Protein AF-A0A1L7TVL2-F1 (afdb_monomer_lite)

Structure (mmCIF, N/CA/C/O backbone):
data_AF-A0A1L7TVL2-F1
#
_entry.id   AF-A0A1L7TVL2-F1
#
loop_
_atom_site.group_PDB
_atom_site.id
_atom_site.type_symbol
_atom_site.label_atom_id
_atom_site.label_alt_id
_atom_site.label_comp_id
_atom_site.label_asym_id
_atom_site.label_entity_id
_atom_site.label_seq_id
_atom_site.pdbx_PDB_ins_code
_atom_site.Cartn_x
_atom_site.Cartn_y
_atom_site.Cartn_z
_atom_site.occupancy
_atom_site.B_iso_or_equiv
_atom_site.auth_seq_id
_atom_site.auth_comp_id
_atom_site.auth_asym_id
_atom_site.auth_atom_id
_atom_site.pdbx_PDB_model_num
ATOM 1 N N . MET A 1 1 ? 19.187 1.626 10.762 1.00 36.19 1 MET A N 1
ATOM 2 C CA . MET A 1 1 ? 18.208 0.630 10.283 1.00 36.19 1 MET A CA 1
ATOM 3 C C . MET A 1 1 ? 16.844 1.177 10.647 1.00 36.19 1 MET A C 1
ATOM 5 O O . MET A 1 1 ? 16.708 1.650 11.770 1.00 36.19 1 MET A O 1
ATOM 9 N N . GLY A 1 2 ? 15.979 1.329 9.642 1.00 51.16 2 GLY A N 1
ATOM 10 C CA . GLY A 1 2 ? 14.792 2.186 9.678 1.00 51.16 2 GLY A CA 1
ATOM 11 C C . GLY A 1 2 ? 13.660 1.627 10.532 1.00 51.16 2 GLY A C 1
ATOM 12 O O . GLY A 1 2 ? 13.686 0.474 10.935 1.00 51.16 2 GLY A O 1
ATOM 13 N N . PHE A 1 3 ? 12.683 2.485 10.807 1.00 69.06 3 PHE A N 1
ATOM 14 C CA . PHE A 1 3 ? 11.445 2.166 11.522 1.00 69.06 3 PHE A CA 1
ATOM 15 C C . PHE A 1 3 ? 10.551 1.156 10.765 1.00 69.06 3 PHE A C 1
ATOM 17 O O . PHE A 1 3 ? 9.694 0.527 11.373 1.00 69.06 3 PHE A O 1
ATOM 24 N N . PHE A 1 4 ? 10.794 0.976 9.463 1.00 75.25 4 PHE A N 1
ATOM 25 C CA . PHE A 1 4 ? 10.097 0.056 8.567 1.00 75.25 4 PHE A CA 1
ATOM 26 C C . PHE A 1 4 ? 11.037 -1.064 8.085 1.00 75.25 4 PHE A C 1
ATOM 28 O O . PHE A 1 4 ? 12.223 -0.815 7.842 1.00 75.25 4 PHE A O 1
ATOM 35 N N . ASP A 1 5 ? 10.498 -2.276 7.938 1.00 70.25 5 ASP A N 1
ATOM 36 C CA . ASP A 1 5 ? 11.210 -3.498 7.545 1.00 70.25 5 ASP A CA 1
ATOM 37 C C . ASP A 1 5 ? 11.454 -3.543 6.038 1.00 70.25 5 ASP A C 1
ATOM 39 O O . ASP A 1 5 ? 12.585 -3.744 5.595 1.00 70.25 5 ASP A O 1
ATOM 43 N N . ASN A 1 6 ? 10.389 -3.356 5.250 1.00 75.50 6 ASN A N 1
ATOM 44 C CA . ASN A 1 6 ? 10.439 -3.489 3.791 1.00 75.50 6 ASN A CA 1
ATOM 45 C C . ASN A 1 6 ? 9.873 -2.280 3.045 1.00 75.50 6 ASN A C 1
ATOM 47 O O . ASN A 1 6 ? 9.957 -2.244 1.814 1.00 75.50 6 ASN A O 1
ATOM 51 N N . LEU A 1 7 ? 9.332 -1.293 3.760 1.00 75.81 7 LEU A N 1
ATOM 52 C CA . LEU A 1 7 ? 8.869 -0.046 3.177 1.00 75.81 7 LEU A CA 1
ATOM 53 C C . LEU A 1 7 ? 9.981 1.006 3.165 1.00 75.81 7 LEU A C 1
ATOM 55 O O . LEU A 1 7 ? 10.451 1.475 4.203 1.00 75.81 7 LEU A O 1
ATOM 59 N N . TRP A 1 8 ? 10.365 1.424 1.965 1.00 79.00 8 TRP A N 1
ATOM 60 C CA . TRP A 1 8 ? 11.211 2.593 1.781 1.00 79.00 8 TRP A CA 1
ATOM 61 C C . TRP A 1 8 ? 10.334 3.835 1.768 1.00 79.00 8 TRP A C 1
ATOM 63 O O . TRP A 1 8 ? 9.677 4.137 0.769 1.00 79.00 8 TRP A O 1
ATOM 73 N N . ASP A 1 9 ? 10.335 4.528 2.901 1.00 68.31 9 ASP A N 1
ATOM 74 C CA . ASP A 1 9 ? 9.685 5.820 3.062 1.00 68.31 9 ASP A CA 1
ATOM 75 C C . ASP A 1 9 ? 10.569 6.928 2.456 1.00 68.31 9 ASP A C 1
ATOM 77 O O . ASP A 1 9 ? 11.791 6.976 2.652 1.00 68.31 9 ASP A O 1
ATOM 81 N N . GLY A 1 10 ? 9.954 7.797 1.656 1.00 67.06 10 GLY A N 1
ATOM 82 C CA . GLY A 1 10 ? 10.619 8.892 0.956 1.00 67.06 10 GLY A CA 1
ATOM 83 C C . GLY A 1 10 ? 10.991 8.607 -0.505 1.00 67.06 10 GLY A C 1
ATOM 84 O O . GLY A 1 10 ? 11.826 7.763 -0.837 1.00 67.06 10 GLY A O 1
ATOM 85 N N . VAL A 1 11 ? 10.455 9.453 -1.386 1.00 76.12 11 VAL A N 1
ATOM 86 C CA . VAL A 1 11 ? 10.576 9.426 -2.856 1.00 76.12 11 VAL A CA 1
ATOM 87 C C . VAL A 1 11 ? 11.995 9.192 -3.378 1.00 76.12 11 VAL A C 1
ATOM 89 O O . VAL A 1 11 ? 12.201 8.381 -4.277 1.00 76.12 11 VAL A O 1
ATOM 92 N N . LYS A 1 12 ? 12.992 9.926 -2.864 1.00 77.88 12 LYS A N 1
ATOM 93 C CA . LYS A 1 12 ? 14.372 9.822 -3.372 1.00 77.88 12 LYS A CA 1
ATOM 94 C C . LYS A 1 12 ? 15.002 8.479 -3.016 1.00 77.88 12 LYS A C 1
ATOM 96 O O . LYS A 1 12 ? 15.671 7.889 -3.856 1.00 77.88 12 LYS A O 1
ATOM 101 N N . SER A 1 13 ? 14.764 8.018 -1.790 1.00 80.75 13 SER A N 1
ATOM 102 C CA . SER A 1 13 ? 15.286 6.756 -1.270 1.00 80.75 13 SER A CA 1
ATOM 103 C C . SER A 1 13 ? 14.628 5.577 -1.990 1.00 80.75 13 SER A C 1
ATOM 105 O O . SER A 1 13 ? 15.314 4.738 -2.567 1.00 80.75 13 SER A O 1
ATOM 107 N N . ALA A 1 14 ? 13.294 5.578 -2.051 1.00 83.94 14 ALA A N 1
ATOM 108 C CA . ALA A 1 14 ? 12.498 4.571 -2.743 1.00 83.94 14 ALA A CA 1
ATOM 109 C C . ALA A 1 14 ? 12.795 4.524 -4.250 1.00 83.94 14 ALA A C 1
ATOM 111 O O . ALA A 1 14 ? 13.047 3.457 -4.806 1.00 83.94 14 ALA A O 1
ATOM 112 N N . GLY A 1 15 ? 12.829 5.685 -4.911 1.00 83.44 15 GLY A N 1
ATOM 113 C CA . GLY A 1 15 ? 13.147 5.777 -6.331 1.00 83.44 15 GLY A CA 1
ATOM 114 C C . GLY A 1 15 ? 14.566 5.293 -6.643 1.00 83.44 15 GLY A C 1
ATOM 115 O O . GLY A 1 15 ? 14.746 4.527 -7.584 1.00 83.44 15 GLY A O 1
ATOM 116 N N . GLY A 1 16 ? 15.558 5.689 -5.837 1.00 85.44 16 GLY A N 1
ATOM 117 C CA . GLY A 1 16 ? 16.938 5.213 -5.982 1.00 85.44 16 GLY A CA 1
ATOM 118 C C . GLY A 1 16 ? 17.039 3.698 -5.828 1.00 85.44 16 GLY A C 1
ATOM 119 O O . GLY A 1 16 ? 17.606 3.036 -6.691 1.00 85.44 16 GLY A O 1
ATOM 120 N N . TRP A 1 17 ? 16.378 3.135 -4.810 1.00 90.00 17 TRP A N 1
ATOM 121 C CA . TRP A 1 17 ? 16.355 1.690 -4.604 1.00 90.00 17 TRP A CA 1
ATOM 122 C C . TRP A 1 17 ? 15.827 0.937 -5.833 1.00 90.00 17 TRP A C 1
ATOM 124 O O . TRP A 1 17 ? 16.453 -0.034 -6.249 1.00 90.00 17 TRP A O 1
ATOM 134 N N . VAL A 1 18 ? 14.734 1.393 -6.464 1.00 88.44 18 VAL A N 1
ATOM 135 C CA . VAL A 1 18 ? 14.212 0.733 -7.679 1.00 88.44 18 VAL A CA 1
ATOM 136 C C . VAL A 1 18 ? 15.245 0.741 -8.802 1.00 88.44 18 VAL A C 1
ATOM 138 O O . VAL A 1 18 ? 15.448 -0.282 -9.454 1.00 88.44 18 VAL A O 1
ATOM 141 N N . LEU A 1 19 ? 15.899 1.878 -9.039 1.00 87.75 19 LEU A N 1
ATOM 142 C CA . LEU A 1 19 ? 16.900 1.989 -10.100 1.00 87.75 19 LEU A CA 1
ATOM 143 C C . LEU A 1 19 ? 18.097 1.073 -9.835 1.00 87.75 19 LEU A C 1
ATOM 145 O O . LEU A 1 19 ? 18.546 0.386 -10.747 1.00 87.75 19 LEU A O 1
ATOM 149 N N . ASP A 1 20 ? 18.547 1.009 -8.584 1.00 87.44 20 ASP A N 1
ATOM 150 C CA . ASP A 1 20 ? 19.711 0.217 -8.185 1.00 87.44 20 ASP A CA 1
ATOM 151 C C . ASP A 1 20 ? 19.436 -1.298 -8.177 1.00 87.44 20 ASP A C 1
ATOM 153 O O . ASP A 1 20 ? 20.366 -2.094 -8.310 1.00 87.44 20 ASP A O 1
ATOM 157 N N . HIS A 1 21 ? 18.172 -1.710 -8.022 1.00 87.62 21 HIS A N 1
ATOM 158 C CA . HIS A 1 21 ? 17.793 -3.120 -7.845 1.00 87.62 21 HIS A CA 1
ATOM 159 C C . HIS A 1 21 ? 16.959 -3.693 -8.997 1.00 87.62 21 HIS A C 1
ATOM 161 O O . HIS A 1 21 ? 16.661 -4.891 -8.998 1.00 87.62 21 HIS A O 1
ATOM 167 N N . SER A 1 22 ? 16.572 -2.881 -9.982 1.00 82.38 22 SER A N 1
ATOM 168 C CA . SER A 1 22 ? 15.859 -3.377 -11.159 1.00 82.38 22 SER A CA 1
ATOM 169 C C . SER A 1 22 ? 16.835 -4.035 -12.134 1.00 82.38 22 SER A C 1
ATOM 171 O O . SER A 1 22 ? 17.768 -3.421 -12.642 1.00 82.38 22 SER A O 1
ATOM 173 N N . GLY A 1 23 ? 16.602 -5.316 -12.426 1.00 82.00 23 GLY A N 1
ATOM 174 C CA . GLY A 1 23 ? 17.291 -6.024 -13.508 1.00 82.00 23 GLY A CA 1
ATOM 175 C C . GLY A 1 23 ? 16.879 -5.517 -14.894 1.00 82.00 23 GLY A C 1
ATOM 176 O O . GLY A 1 23 ? 17.585 -5.753 -15.870 1.00 82.00 23 GLY A O 1
ATOM 177 N N . ASP A 1 24 ? 15.753 -4.802 -14.968 1.00 84.56 24 ASP A N 1
ATOM 178 C CA . ASP A 1 24 ? 15.272 -4.096 -16.151 1.00 84.56 24 ASP A CA 1
ATOM 179 C C . ASP A 1 24 ? 14.792 -2.685 -15.769 1.00 84.56 24 ASP A C 1
ATOM 181 O O . ASP A 1 24 ? 13.613 -2.441 -15.492 1.00 84.56 24 ASP A O 1
ATOM 185 N N . ILE A 1 25 ? 15.743 -1.747 -15.752 1.00 84.25 25 ILE A N 1
ATOM 186 C CA . ILE A 1 25 ? 15.497 -0.331 -15.454 1.00 84.25 25 ILE A CA 1
ATOM 187 C C . ILE A 1 25 ? 14.512 0.280 -16.458 1.00 84.25 25 ILE A C 1
ATOM 189 O O . ILE A 1 25 ? 13.678 1.099 -16.076 1.00 84.25 25 ILE A O 1
ATOM 193 N N . ALA A 1 26 ? 14.563 -0.111 -17.736 1.00 82.38 26 ALA A N 1
ATOM 194 C CA . ALA A 1 26 ? 13.691 0.460 -18.760 1.00 82.38 26 ALA A CA 1
ATOM 195 C C . ALA A 1 26 ? 12.217 0.132 -18.480 1.00 82.38 26 ALA A C 1
ATOM 197 O O . ALA A 1 26 ? 11.363 1.019 -18.569 1.00 82.38 26 ALA A O 1
ATOM 198 N N . SER A 1 27 ? 11.926 -1.104 -18.067 1.00 85.38 27 SER A N 1
ATOM 199 C CA . SER A 1 27 ? 10.579 -1.518 -17.657 1.00 85.38 27 SER A CA 1
ATOM 200 C C . SER A 1 27 ? 10.094 -0.792 -16.398 1.00 85.38 27 SER A C 1
ATOM 202 O O . SER A 1 27 ? 8.943 -0.340 -16.357 1.00 85.38 27 SER A O 1
ATOM 204 N N . ALA A 1 28 ? 10.956 -0.618 -15.391 1.00 87.69 28 ALA A N 1
ATOM 205 C CA . ALA A 1 28 ? 10.615 0.138 -14.185 1.00 87.69 28 ALA A CA 1
ATOM 206 C C . ALA A 1 28 ? 10.316 1.613 -14.511 1.00 87.69 28 ALA A C 1
ATOM 208 O O . ALA A 1 28 ? 9.272 2.144 -14.118 1.00 87.69 28 ALA A O 1
ATOM 209 N N . VAL A 1 29 ? 11.183 2.255 -15.304 1.00 87.19 29 VAL A N 1
ATOM 210 C CA . VAL A 1 29 ? 11.021 3.651 -15.728 1.00 87.19 29 VAL A CA 1
ATOM 211 C C . VAL A 1 29 ? 9.756 3.843 -16.560 1.00 87.19 29 VAL A C 1
ATOM 213 O O . VAL A 1 29 ? 8.976 4.760 -16.289 1.00 87.19 29 VAL A O 1
ATOM 216 N N . GLY A 1 30 ? 9.513 2.957 -17.529 1.00 86.75 30 GLY A N 1
ATOM 217 C CA . GLY A 1 30 ? 8.317 2.992 -18.371 1.00 86.75 30 GLY A CA 1
ATOM 218 C C . GLY A 1 30 ? 7.028 2.820 -17.568 1.00 86.75 30 GLY A C 1
ATOM 219 O O . GLY A 1 30 ? 6.062 3.547 -17.796 1.00 86.75 30 GLY A O 1
ATOM 220 N N . THR A 1 31 ? 7.026 1.922 -16.578 1.00 89.88 31 THR A N 1
ATOM 221 C CA . THR A 1 31 ? 5.864 1.698 -15.704 1.00 89.88 31 THR A CA 1
ATOM 222 C C . THR A 1 31 ? 5.528 2.952 -14.907 1.00 89.88 31 THR A C 1
ATOM 224 O O . THR A 1 31 ? 4.401 3.434 -14.979 1.00 89.88 31 THR A O 1
ATOM 227 N N . VAL A 1 32 ? 6.500 3.538 -14.201 1.00 89.12 32 VAL A N 1
ATOM 228 C CA . VAL A 1 32 ? 6.264 4.756 -13.405 1.00 89.12 32 VAL A CA 1
ATOM 229 C C . VAL A 1 32 ? 5.844 5.932 -14.293 1.00 89.12 32 VAL A C 1
ATOM 231 O O . VAL A 1 32 ? 4.936 6.678 -13.929 1.00 89.12 32 VAL A O 1
ATOM 234 N N . GLY A 1 33 ? 6.426 6.060 -15.491 1.00 85.75 33 GLY A N 1
ATOM 235 C CA . GLY A 1 33 ? 5.992 7.047 -16.484 1.00 85.75 33 GLY A CA 1
ATOM 236 C C . GLY A 1 33 ? 4.538 6.853 -16.936 1.00 85.75 33 GLY A C 1
ATOM 237 O O . GLY A 1 33 ? 3.784 7.825 -16.992 1.00 85.75 33 GLY A O 1
ATOM 238 N N . LYS A 1 34 ? 4.114 5.607 -17.196 1.00 87.31 34 LYS A N 1
ATOM 239 C CA . LYS A 1 34 ? 2.719 5.278 -17.540 1.00 87.31 34 LYS A CA 1
ATOM 240 C C . LYS A 1 34 ? 1.764 5.666 -16.410 1.00 87.31 34 LYS A C 1
ATOM 242 O O . LYS A 1 34 ? 0.745 6.297 -16.677 1.00 87.31 34 LYS A O 1
ATOM 247 N N . ILE A 1 35 ? 2.089 5.323 -15.161 1.00 89.12 35 ILE A N 1
ATOM 248 C CA . ILE A 1 35 ? 1.243 5.655 -14.002 1.00 89.12 35 ILE A CA 1
ATOM 249 C C . ILE A 1 35 ? 1.120 7.163 -13.806 1.00 89.12 35 ILE A C 1
ATOM 251 O O . ILE A 1 35 ? 0.019 7.650 -13.561 1.00 89.12 35 ILE A O 1
ATOM 255 N N . ALA A 1 36 ? 2.218 7.907 -13.966 1.00 86.00 36 ALA A N 1
ATOM 256 C CA . ALA A 1 36 ? 2.185 9.367 -13.914 1.00 86.00 36 ALA A CA 1
ATOM 257 C C . ALA A 1 36 ? 1.193 9.938 -14.947 1.00 86.00 36 ALA A C 1
ATOM 259 O O . ALA A 1 36 ? 0.389 10.813 -14.626 1.00 86.00 36 ALA A O 1
ATOM 260 N N . GLY A 1 37 ? 1.187 9.390 -16.168 1.00 81.88 37 GLY A N 1
ATOM 261 C CA . GLY A 1 37 ? 0.209 9.735 -17.204 1.00 81.88 37 GLY A CA 1
ATOM 262 C C . GLY A 1 37 ? -1.238 9.374 -16.840 1.00 81.88 37 GLY A C 1
ATOM 263 O O . GLY A 1 37 ? -2.142 10.172 -17.060 1.00 81.88 37 GLY A O 1
ATOM 264 N N . LEU A 1 38 ? -1.478 8.202 -16.249 1.00 83.38 38 LEU A N 1
ATOM 265 C CA . LEU A 1 38 ? -2.831 7.783 -15.856 1.00 83.38 38 LEU A CA 1
ATOM 266 C C . LEU A 1 38 ? -3.405 8.647 -14.724 1.00 83.38 38 LEU A C 1
ATOM 268 O O . LEU A 1 38 ? -4.524 9.142 -14.831 1.00 83.38 38 LEU A O 1
ATOM 272 N N . LEU A 1 39 ? -2.625 8.892 -13.669 1.00 80.56 39 LEU A N 1
ATOM 273 C CA . LEU A 1 39 ? -3.084 9.670 -12.513 1.00 80.56 39 LEU A CA 1
ATOM 274 C C . LEU A 1 39 ? -3.298 11.154 -12.840 1.00 80.56 39 LEU A C 1
ATOM 276 O O . LEU A 1 39 ? -4.131 11.812 -12.219 1.00 80.56 39 LEU A O 1
ATOM 280 N N . THR A 1 40 ? -2.577 11.691 -13.828 1.00 73.62 40 THR A N 1
ATOM 281 C CA . THR A 1 40 ? -2.803 13.066 -14.306 1.00 73.62 40 THR A CA 1
ATOM 282 C C . THR A 1 40 ? -4.106 13.204 -15.096 1.00 73.62 40 THR A C 1
ATOM 284 O O . THR A 1 40 ? -4.770 14.235 -14.976 1.00 73.62 40 THR A O 1
ATOM 287 N N . LEU A 1 41 ? -4.510 12.173 -15.848 1.00 63.19 41 LEU A N 1
ATOM 288 C CA . LEU A 1 41 ? -5.790 12.139 -16.565 1.00 63.19 41 LEU A CA 1
ATOM 289 C C . LEU A 1 41 ? -6.990 12.052 -15.609 1.00 63.19 41 LEU A C 1
ATOM 291 O O . LEU A 1 41 ? -7.973 12.764 -15.813 1.00 63.19 41 LEU A O 1
ATOM 295 N N . ASP A 1 42 ? -6.891 11.246 -14.548 1.00 57.66 42 ASP A N 1
ATOM 296 C CA . ASP A 1 42 ? -7.983 11.059 -13.582 1.00 57.66 42 ASP A CA 1
ATOM 297 C C . ASP A 1 42 ? -8.216 12.288 -12.683 1.00 57.66 42 ASP A C 1
ATOM 299 O O . ASP A 1 42 ? -9.360 12.597 -12.343 1.00 57.66 42 ASP A O 1
ATOM 303 N N . ASN A 1 43 ? -7.167 13.043 -12.326 1.00 53.00 43 ASN A N 1
ATOM 304 C CA . ASN A 1 43 ? -7.292 14.119 -11.334 1.00 53.00 43 ASN A CA 1
ATOM 305 C C . ASN A 1 43 ? -7.605 15.520 -11.877 1.00 53.00 43 ASN A C 1
ATOM 307 O O . ASN A 1 43 ? -7.794 16.412 -11.054 1.00 53.00 43 ASN A O 1
ATOM 311 N N . SER A 1 44 ? -7.681 15.735 -13.202 1.00 47.41 44 SER A N 1
ATOM 312 C CA . SER A 1 44 ? -8.116 16.965 -13.927 1.00 47.41 44 SER A CA 1
ATOM 313 C C . SER A 1 44 ? -7.755 18.362 -13.352 1.00 47.41 44 SER A C 1
ATOM 315 O O . SER A 1 44 ? -8.222 19.382 -13.855 1.00 47.41 44 SER A O 1
ATOM 317 N N . THR A 1 45 ? -6.857 18.455 -12.368 1.00 41.75 45 THR A N 1
ATOM 318 C CA . THR A 1 45 ? -6.458 19.694 -11.681 1.00 41.75 45 THR A CA 1
ATOM 319 C C . THR A 1 45 ? -5.003 20.066 -11.913 1.00 41.75 45 THR A C 1
ATOM 321 O O . THR A 1 45 ? -4.656 21.221 -11.704 1.00 41.75 45 THR A O 1
ATOM 324 N N . HIS A 1 46 ? -4.179 19.189 -12.488 1.00 37.44 46 HIS A N 1
ATOM 325 C CA . HIS A 1 46 ? -2.900 19.589 -13.067 1.00 37.44 46 HIS A CA 1
ATOM 326 C C . HIS A 1 46 ? -2.657 18.842 -14.373 1.00 37.44 46 HIS A C 1
ATOM 328 O O . HIS A 1 46 ? -2.163 17.718 -14.388 1.00 37.44 46 HIS A O 1
ATOM 334 N N . ALA A 1 47 ? -2.975 19.512 -15.482 1.00 35.94 47 ALA A N 1
ATOM 335 C CA . ALA A 1 47 ? -2.457 19.172 -16.797 1.00 35.94 47 ALA A CA 1
ATOM 336 C C . ALA A 1 47 ? -0.940 19.429 -16.817 1.00 35.94 47 ALA A C 1
ATOM 338 O O . ALA A 1 47 ? -0.462 20.406 -17.391 1.00 35.94 47 ALA A O 1
ATOM 339 N N . PHE A 1 48 ? -0.165 18.563 -16.165 1.00 40.28 48 PHE A N 1
ATOM 340 C CA . PHE A 1 48 ? 1.175 18.301 -16.660 1.00 40.28 48 PHE A CA 1
ATOM 341 C C . PHE A 1 48 ? 0.989 17.585 -17.985 1.00 40.28 48 PHE A C 1
ATOM 343 O O . PHE A 1 48 ? 0.236 16.619 -18.065 1.00 40.28 48 PHE A O 1
ATOM 350 N N . ALA A 1 49 ? 1.594 18.135 -19.033 1.00 40.09 49 ALA A N 1
ATOM 351 C CA . ALA A 1 49 ? 1.450 17.677 -20.400 1.00 40.09 49 ALA A CA 1
ATOM 352 C C . ALA A 1 49 ? 1.758 16.172 -20.513 1.00 40.09 49 ALA A C 1
ATOM 354 O O . ALA A 1 49 ? 2.899 15.766 -20.737 1.00 40.09 49 ALA A O 1
ATOM 355 N N . ALA A 1 50 ? 0.713 15.345 -20.415 1.00 39.22 50 ALA A N 1
ATOM 356 C CA . ALA A 1 50 ? 0.731 13.935 -20.793 1.00 39.22 50 ALA A CA 1
ATOM 357 C C . ALA A 1 50 ? 1.192 13.761 -22.257 1.00 39.22 50 ALA A C 1
ATOM 359 O O . ALA A 1 50 ? 1.693 12.706 -22.640 1.00 39.22 50 ALA A O 1
ATOM 360 N N . ASP A 1 51 ? 1.117 14.840 -23.045 1.00 35.25 51 ASP A N 1
ATOM 361 C CA . ASP A 1 51 ? 1.607 14.935 -24.418 1.00 35.25 51 ASP A CA 1
ATOM 362 C C . ASP A 1 51 ? 3.140 14.844 -24.553 1.00 35.25 51 ASP A C 1
ATOM 364 O O . ASP A 1 51 ? 3.647 14.408 -25.584 1.00 35.25 51 ASP A O 1
ATOM 368 N N . THR A 1 52 ? 3.915 15.189 -23.517 1.00 40.19 52 THR A N 1
ATOM 369 C CA . THR A 1 52 ? 5.392 15.146 -23.612 1.00 40.19 52 THR A CA 1
ATOM 370 C C . THR A 1 52 ? 5.990 13.752 -23.410 1.00 40.19 52 THR A C 1
ATOM 372 O O . THR A 1 52 ? 7.123 13.507 -23.832 1.00 40.19 52 THR A O 1
ATOM 375 N N . THR A 1 53 ? 5.251 12.828 -22.792 1.00 43.22 53 THR A N 1
ATOM 376 C CA . THR A 1 53 ? 5.767 11.492 -22.439 1.00 43.22 53 THR A CA 1
ATOM 377 C C . THR A 1 53 ? 5.369 10.425 -23.458 1.00 43.22 53 THR A C 1
ATOM 379 O O . THR A 1 53 ? 6.070 9.428 -23.594 1.00 43.22 53 THR A O 1
ATOM 382 N N . LEU A 1 54 ? 4.281 10.636 -24.207 1.00 40.81 54 LEU A N 1
ATOM 383 C CA . LEU A 1 54 ? 3.822 9.696 -25.238 1.00 40.81 54 LEU A CA 1
ATOM 384 C C . LEU A 1 54 ? 4.397 9.988 -26.638 1.00 40.81 54 LEU A C 1
ATOM 386 O O . LEU A 1 54 ? 4.421 9.080 -27.462 1.00 40.81 54 LEU A O 1
ATOM 390 N N . ASN A 1 55 ? 4.914 11.200 -26.892 1.00 38.62 55 ASN A N 1
ATOM 391 C CA . ASN A 1 55 ? 5.401 11.627 -28.216 1.00 38.62 55 ASN A CA 1
ATOM 392 C C . ASN A 1 55 ? 6.867 12.101 -28.271 1.00 38.62 55 ASN A C 1
ATOM 394 O O . ASN A 1 55 ? 7.273 12.711 -29.261 1.00 38.62 55 ASN A O 1
ATOM 398 N N . SER A 1 56 ? 7.713 11.800 -27.281 1.00 42.94 56 SER A N 1
ATOM 399 C CA . SER A 1 56 ? 9.164 12.002 -27.444 1.00 42.94 56 SER A CA 1
ATOM 400 C C . SER A 1 56 ? 9.769 10.864 -28.282 1.00 42.94 56 SER A C 1
ATOM 402 O O . SER A 1 56 ? 10.419 9.953 -27.786 1.00 42.94 56 SER A O 1
ATOM 404 N N . GLN A 1 57 ? 9.546 10.942 -29.597 1.00 42.28 57 GLN A N 1
ATOM 405 C CA . GLN A 1 57 ? 10.333 10.258 -30.634 1.00 42.28 57 GLN A CA 1
ATOM 406 C C . GLN A 1 57 ? 11.747 10.856 -30.798 1.00 42.28 57 GLN A C 1
ATOM 408 O O . GLN A 1 57 ? 12.502 10.427 -31.669 1.00 42.28 57 GLN A O 1
ATOM 413 N N . GLU A 1 58 ? 12.137 11.826 -29.969 1.00 50.59 58 GLU A N 1
ATOM 414 C CA . GLU A 1 58 ? 13.538 12.212 -29.825 1.00 50.59 58 GLU A CA 1
ATOM 415 C C . GLU A 1 58 ? 14.255 11.178 -28.959 1.00 50.59 58 GLU A C 1
ATOM 417 O O . GLU A 1 58 ? 13.714 10.714 -27.957 1.00 50.59 58 GLU A O 1
ATOM 422 N N . ILE A 1 59 ? 15.469 10.801 -29.367 1.00 55.28 59 ILE A N 1
ATOM 423 C CA . ILE A 1 59 ? 16.334 9.846 -28.670 1.00 55.28 59 ILE A CA 1
ATOM 424 C C . ILE A 1 59 ? 16.692 10.445 -27.306 1.00 55.28 59 ILE A C 1
ATOM 426 O O . ILE A 1 59 ? 17.723 11.093 -27.135 1.00 55.28 59 ILE A O 1
ATOM 430 N N . GLU A 1 60 ? 15.800 10.273 -26.338 1.00 64.50 60 GLU A N 1
ATOM 431 C CA . GLU A 1 60 ? 16.038 10.674 -24.969 1.00 64.50 60 GLU A CA 1
ATOM 432 C C . GLU A 1 60 ? 17.180 9.814 -24.433 1.00 64.50 60 GLU A C 1
ATOM 434 O O . GLU A 1 60 ? 17.112 8.578 -24.446 1.00 64.50 60 GLU A O 1
ATOM 439 N N . THR A 1 61 ? 18.250 10.473 -23.995 1.00 69.81 61 THR A N 1
ATOM 440 C CA . THR A 1 61 ? 19.397 9.783 -23.404 1.00 69.81 61 THR A CA 1
ATOM 441 C C . THR A 1 61 ? 18.961 9.064 -22.132 1.00 69.81 61 THR A C 1
ATOM 443 O O . THR A 1 61 ? 18.073 9.526 -21.411 1.00 69.81 61 THR A O 1
ATOM 446 N N . ASP A 1 62 ? 19.610 7.949 -21.804 1.00 67.88 62 ASP A N 1
ATOM 447 C CA . ASP A 1 62 ? 19.263 7.197 -20.594 1.00 67.88 62 ASP A CA 1
ATOM 448 C C . ASP A 1 62 ? 19.411 8.054 -19.325 1.00 67.88 62 ASP A C 1
ATOM 450 O O . ASP A 1 62 ? 18.612 7.938 -18.400 1.00 67.88 62 ASP A O 1
ATOM 454 N N . SER A 1 63 ? 20.340 9.017 -19.315 1.00 67.50 63 SER A N 1
ATOM 455 C CA . SER A 1 63 ? 20.470 10.005 -18.235 1.00 67.50 63 SER A CA 1
ATOM 456 C C . SER A 1 63 ? 19.239 10.907 -18.076 1.00 67.50 63 SER A C 1
ATOM 458 O O . SER A 1 63 ? 18.860 11.226 -16.950 1.00 67.50 63 SER A O 1
ATOM 460 N N . GLN A 1 64 ? 18.589 11.309 -19.173 1.00 73.62 64 GLN A N 1
ATOM 461 C CA . GLN A 1 64 ? 17.354 12.101 -19.123 1.00 73.62 64 GLN A CA 1
ATOM 462 C C . GLN A 1 64 ? 16.167 11.252 -18.644 1.00 73.62 64 GLN A C 1
ATOM 464 O O . GLN A 1 64 ? 15.424 11.701 -17.769 1.00 73.62 64 GLN A O 1
ATOM 469 N N . LYS A 1 65 ? 16.061 9.995 -19.100 1.00 70.81 65 LYS A N 1
ATOM 470 C CA . LYS A 1 65 ? 15.041 9.045 -18.614 1.00 70.81 65 LYS A CA 1
ATOM 471 C C . LYS A 1 65 ? 15.166 8.791 -17.110 1.00 70.81 65 LYS A C 1
ATOM 473 O O . LYS A 1 65 ? 14.162 8.801 -16.401 1.00 70.81 65 LYS A O 1
ATOM 478 N N . LEU A 1 66 ? 16.393 8.626 -16.610 1.00 73.69 66 LEU A N 1
ATOM 479 C CA . LEU A 1 66 ? 16.677 8.456 -15.180 1.00 73.69 66 LEU A CA 1
ATOM 480 C C . LEU A 1 66 ? 16.350 9.716 -14.363 1.00 73.69 66 LEU A C 1
ATOM 482 O O . LEU A 1 66 ? 15.797 9.621 -13.268 1.00 73.69 66 LEU A O 1
ATOM 486 N N . ALA A 1 67 ? 16.629 10.910 -14.892 1.00 75.56 67 ALA A N 1
ATOM 487 C CA . ALA A 1 67 ? 16.252 12.157 -14.226 1.00 75.56 67 ALA A CA 1
ATOM 488 C C . ALA A 1 67 ? 14.723 12.329 -14.147 1.00 75.56 67 ALA A C 1
ATOM 490 O O . ALA A 1 67 ? 14.191 12.667 -13.085 1.00 75.56 67 ALA A O 1
ATOM 491 N N . LYS A 1 68 ? 14.007 12.038 -15.244 1.00 81.50 68 LYS A N 1
ATOM 492 C CA . LYS A 1 68 ? 12.536 12.040 -15.275 1.00 81.50 68 LYS A CA 1
ATOM 493 C C . LYS A 1 68 ? 11.941 10.981 -14.358 1.00 81.50 68 LYS A C 1
ATOM 495 O O . LYS A 1 68 ? 10.888 11.221 -13.778 1.00 81.50 68 LYS A O 1
ATOM 500 N N . TYR A 1 69 ? 12.607 9.842 -14.181 1.00 85.38 69 TYR A N 1
ATOM 501 C CA . TYR A 1 69 ? 12.127 8.786 -13.296 1.00 85.38 69 TYR A CA 1
ATOM 502 C C . TYR A 1 69 ? 11.891 9.287 -11.873 1.00 85.38 69 TYR A C 1
ATOM 504 O O . TYR A 1 69 ? 10.798 9.107 -11.349 1.00 85.38 69 TYR A O 1
ATOM 512 N N . HIS A 1 70 ? 12.864 9.969 -11.261 1.00 83.50 70 HIS A N 1
ATOM 513 C CA . HIS A 1 70 ? 12.692 10.490 -9.902 1.00 83.50 70 HIS A CA 1
ATOM 514 C C . HIS A 1 70 ? 11.566 11.525 -9.807 1.00 83.50 70 HIS A C 1
ATOM 516 O O . HIS A 1 70 ? 10.851 11.548 -8.808 1.00 83.50 70 HIS A O 1
ATOM 522 N N . GLN A 1 71 ? 11.390 12.360 -10.836 1.00 85.88 71 GLN A N 1
ATOM 523 C CA . GLN A 1 71 ? 10.298 13.339 -10.894 1.00 85.88 71 GLN A CA 1
ATOM 524 C C . GLN A 1 71 ? 8.934 12.655 -11.027 1.00 85.88 71 GLN A C 1
ATOM 526 O O . GLN A 1 71 ? 8.008 12.985 -10.291 1.00 85.88 71 GLN A O 1
ATOM 531 N N . ASN A 1 72 ? 8.826 11.668 -11.917 1.00 88.31 72 ASN A N 1
ATOM 532 C CA . ASN A 1 72 ? 7.609 10.886 -12.103 1.00 88.31 72 ASN A CA 1
ATOM 533 C C . ASN A 1 72 ? 7.289 10.077 -10.848 1.00 88.31 72 ASN A C 1
ATOM 535 O O . ASN A 1 72 ? 6.144 10.064 -10.421 1.00 88.31 72 ASN A O 1
ATOM 539 N N . PHE A 1 73 ? 8.289 9.458 -10.218 1.00 89.81 73 PHE A N 1
ATOM 540 C CA . PHE A 1 73 ? 8.111 8.721 -8.972 1.00 89.81 73 PHE A CA 1
ATOM 541 C C . PHE A 1 73 ? 7.585 9.645 -7.872 1.00 89.81 73 PHE A C 1
ATOM 543 O O . PHE A 1 73 ? 6.592 9.306 -7.243 1.00 89.81 73 PHE A O 1
ATOM 550 N N . ALA A 1 74 ? 8.177 10.837 -7.712 1.00 89.19 74 ALA A N 1
ATOM 551 C CA . ALA A 1 74 ? 7.707 11.855 -6.769 1.00 89.19 74 ALA A CA 1
ATOM 552 C C . ALA A 1 74 ? 6.250 12.243 -7.020 1.00 89.19 74 ALA A C 1
ATOM 554 O O . ALA A 1 74 ? 5.414 12.169 -6.126 1.00 89.19 74 ALA A O 1
ATOM 555 N N . SER A 1 75 ? 5.951 12.611 -8.268 1.00 89.44 75 SER A N 1
ATOM 556 C CA . SER A 1 75 ? 4.616 13.037 -8.668 1.00 89.44 75 SER A CA 1
ATOM 557 C C . SER A 1 75 ? 3.591 11.929 -8.449 1.00 89.44 75 SER A C 1
ATOM 559 O O . SER A 1 75 ? 2.501 12.192 -7.951 1.00 89.44 75 SER A O 1
ATOM 561 N N . VAL A 1 76 ? 3.943 10.685 -8.769 1.00 92.81 76 VAL A N 1
ATOM 562 C CA . VAL A 1 76 ? 3.080 9.533 -8.525 1.00 92.81 76 VAL A CA 1
ATOM 563 C C . VAL A 1 76 ? 2.892 9.296 -7.028 1.00 92.81 76 VAL A C 1
ATOM 565 O O . VAL A 1 76 ? 1.763 9.043 -6.629 1.00 92.81 76 VAL A O 1
ATOM 568 N N . SER A 1 77 ? 3.925 9.428 -6.189 1.00 93.12 77 SER A N 1
ATOM 569 C CA . SER A 1 77 ? 3.776 9.323 -4.729 1.00 93.12 77 SER A CA 1
ATOM 570 C C . SER A 1 77 ? 2.777 10.352 -4.184 1.00 93.12 77 SER A C 1
ATOM 572 O O . SER A 1 77 ? 1.880 9.998 -3.413 1.00 93.12 77 SER A O 1
ATOM 574 N N . ASP A 1 78 ? 2.868 11.608 -4.630 1.00 90.94 78 ASP A N 1
ATOM 575 C CA . ASP A 1 78 ? 1.928 12.663 -4.230 1.00 90.94 78 ASP A CA 1
ATOM 576 C C . ASP A 1 78 ? 0.494 12.319 -4.669 1.00 90.94 78 ASP A C 1
ATOM 578 O O . ASP A 1 78 ? -0.452 12.396 -3.883 1.00 90.94 78 ASP A O 1
ATOM 582 N N . GLN A 1 79 ? 0.328 11.869 -5.916 1.00 92.06 79 GLN A N 1
ATOM 583 C CA . GLN A 1 79 ? -0.978 11.506 -6.470 1.00 92.06 79 GLN A CA 1
ATOM 584 C C . GLN A 1 79 ? -1.576 10.256 -5.810 1.00 92.06 79 GLN A C 1
ATOM 586 O O . GLN A 1 79 ? -2.780 10.220 -5.547 1.00 92.06 79 GLN A O 1
ATOM 591 N N . LEU A 1 80 ? -0.759 9.248 -5.493 1.00 93.62 80 LEU A N 1
ATOM 592 C CA . LEU A 1 80 ? -1.184 8.079 -4.723 1.00 93.62 80 LEU A CA 1
ATOM 593 C C . LEU A 1 80 ? -1.669 8.500 -3.336 1.00 93.62 80 LEU A C 1
ATOM 595 O O . LEU A 1 80 ? -2.727 8.049 -2.907 1.00 93.62 80 LEU A O 1
ATOM 599 N N . THR A 1 81 ? -0.958 9.416 -2.675 1.00 93.06 81 THR A N 1
ATOM 600 C CA . THR A 1 81 ? -1.349 9.953 -1.363 1.00 93.06 81 THR A CA 1
ATOM 601 C C . THR A 1 81 ? -2.701 10.667 -1.431 1.00 93.06 81 THR A C 1
ATOM 603 O O . THR A 1 81 ? -3.597 10.387 -0.633 1.00 93.06 81 THR A O 1
ATOM 606 N N . VAL A 1 82 ? -2.903 11.534 -2.430 1.00 92.31 82 VAL A N 1
ATOM 607 C CA . VAL A 1 82 ? -4.188 12.223 -2.666 1.00 92.31 82 VAL A CA 1
ATOM 608 C C . VAL A 1 82 ? -5.313 11.227 -2.974 1.00 92.31 82 VAL A C 1
ATOM 610 O O . VAL A 1 82 ? -6.430 11.353 -2.461 1.00 92.31 82 VAL A O 1
ATOM 613 N N . THR A 1 83 ? -5.030 10.209 -3.784 1.00 92.31 83 THR A N 1
ATOM 614 C CA . THR A 1 83 ? -6.005 9.174 -4.164 1.00 92.31 83 THR A CA 1
ATOM 615 C C . THR A 1 83 ? -6.371 8.284 -2.975 1.00 92.31 83 THR A C 1
ATOM 617 O O . THR A 1 83 ? -7.543 7.949 -2.789 1.00 92.31 83 THR A O 1
ATOM 620 N N . ALA A 1 84 ? -5.397 7.938 -2.131 1.00 94.19 84 ALA A N 1
ATOM 621 C CA . ALA A 1 84 ? -5.628 7.193 -0.901 1.00 94.19 84 ALA A CA 1
ATOM 622 C C . ALA A 1 84 ? -6.490 8.019 0.058 1.00 94.19 84 ALA A C 1
ATOM 624 O O . ALA A 1 84 ? -7.542 7.548 0.491 1.00 94.19 84 ALA A O 1
ATOM 625 N N . LYS A 1 85 ? -6.129 9.289 0.283 1.00 94.12 85 LYS A N 1
ATOM 626 C CA . LYS A 1 85 ? -6.890 10.204 1.140 1.00 94.12 85 LYS A CA 1
ATOM 627 C C . LYS A 1 85 ? -8.333 10.391 0.680 1.00 94.12 85 LYS A C 1
ATOM 629 O O . LYS A 1 85 ? -9.252 10.247 1.478 1.00 94.12 85 LYS A O 1
ATOM 634 N N . SER A 1 86 ? -8.554 10.643 -0.609 1.00 90.62 86 SER A N 1
ATOM 635 C CA . SER A 1 86 ? -9.909 10.772 -1.171 1.00 90.62 86 SER A CA 1
ATOM 636 C C . SER A 1 86 ? -10.695 9.454 -1.198 1.00 90.62 86 SER A C 1
ATOM 638 O O . SER A 1 86 ? -11.920 9.463 -1.319 1.00 90.62 86 SER A O 1
ATOM 640 N N . GLY A 1 87 ? -10.012 8.309 -1.113 1.00 88.31 87 GLY A N 1
ATOM 641 C CA . GLY A 1 87 ? -10.636 6.992 -1.095 1.00 88.31 87 GLY A CA 1
ATOM 642 C C . GLY A 1 87 ? -11.176 6.558 0.262 1.00 88.31 87 GLY A C 1
ATOM 643 O O . GLY A 1 87 ? -12.073 5.711 0.295 1.00 88.31 87 GLY A O 1
ATOM 644 N N . VAL A 1 88 ? -10.675 7.148 1.349 1.00 89.00 88 VAL A N 1
ATOM 645 C CA . VAL A 1 88 ? -11.186 6.905 2.697 1.00 89.00 88 VAL A CA 1
ATOM 646 C C . VAL A 1 88 ? -12.614 7.428 2.799 1.00 89.00 88 VAL A C 1
ATOM 648 O O . VAL A 1 88 ? -12.912 8.572 2.454 1.00 89.00 88 VAL A O 1
ATOM 651 N N . LYS A 1 89 ? -13.526 6.560 3.246 1.00 79.94 89 LYS A N 1
ATOM 652 C CA . LYS A 1 89 ? -14.918 6.951 3.473 1.00 79.94 89 LYS A CA 1
ATOM 653 C C . LYS A 1 89 ? -14.968 8.032 4.546 1.00 79.94 89 LYS A C 1
ATOM 655 O O . LYS A 1 89 ? -14.254 7.951 5.542 1.00 79.94 89 LYS A O 1
ATOM 660 N N . ALA A 1 90 ? -15.850 9.009 4.358 1.00 69.69 90 ALA A N 1
ATOM 661 C CA . ALA A 1 90 ? -16.101 9.994 5.395 1.00 69.69 90 ALA A CA 1
ATOM 662 C C . ALA A 1 90 ? -16.585 9.286 6.676 1.00 69.69 90 ALA A C 1
ATOM 664 O O . ALA A 1 90 ? -17.447 8.405 6.571 1.00 69.69 90 ALA A O 1
ATOM 665 N N . PRO A 1 91 ? -16.073 9.680 7.856 1.00 66.94 91 PRO A N 1
ATOM 666 C CA . PRO A 1 91 ? -16.541 9.145 9.124 1.00 66.94 91 PRO A CA 1
ATOM 667 C C . PRO A 1 91 ? -18.069 9.300 9.235 1.00 66.94 91 PRO A C 1
ATOM 669 O O . PRO A 1 91 ? -18.601 10.361 8.872 1.00 66.94 91 PRO A O 1
ATOM 672 N N . PRO A 1 92 ? -18.815 8.279 9.701 1.00 67.19 92 PRO A N 1
ATOM 673 C CA . PRO A 1 92 ? -20.230 8.430 10.000 1.00 67.19 92 PRO A CA 1
ATOM 674 C C . PRO A 1 92 ? -20.449 9.610 10.951 1.00 67.19 92 PRO A C 1
ATOM 676 O O . PRO A 1 92 ? -19.686 9.827 11.891 1.00 67.19 92 PRO A O 1
ATOM 679 N N . LYS A 1 93 ? -21.517 10.382 10.714 1.00 65.62 93 LYS A N 1
ATOM 680 C CA . LYS A 1 93 ? -21.910 11.471 11.617 1.00 65.62 93 LYS A CA 1
ATOM 681 C C . LYS A 1 93 ? -22.291 10.875 12.968 1.00 65.62 93 LYS A C 1
ATOM 683 O O . LYS A 1 93 ? -23.371 10.304 13.107 1.00 65.62 93 LYS A O 1
ATOM 688 N N . THR A 1 94 ? -21.417 11.012 13.950 1.00 64.25 94 THR A N 1
ATOM 689 C CA . THR A 1 94 ? -21.664 10.586 15.324 1.00 64.25 94 THR A CA 1
ATOM 690 C C . THR A 1 94 ? -22.356 11.700 16.104 1.00 64.25 94 THR A C 1
ATOM 692 O O . THR A 1 94 ? -22.120 12.893 15.907 1.00 64.25 94 THR A O 1
ATOM 695 N N . THR A 1 95 ? -23.265 11.313 16.996 1.00 57.19 95 THR A N 1
ATOM 696 C CA . THR A 1 95 ? -23.870 12.218 17.976 1.00 57.19 95 THR A CA 1
ATOM 697 C C . THR A 1 95 ? -22.964 12.269 19.201 1.00 57.19 95 THR A C 1
ATOM 699 O O . THR A 1 95 ? -23.067 11.416 20.077 1.00 57.19 95 THR A O 1
ATOM 702 N N . GLY A 1 96 ? -22.044 13.229 19.245 1.00 69.75 96 GLY A N 1
ATOM 703 C CA . GLY A 1 96 ? -21.092 13.381 20.348 1.00 69.75 96 GLY A CA 1
ATOM 704 C C . GLY A 1 96 ? -19.837 14.131 19.918 1.00 69.75 96 GLY A C 1
ATOM 705 O O . GLY A 1 96 ? -19.657 14.428 18.738 1.00 69.75 96 GLY A O 1
ATOM 706 N N . GLN A 1 97 ? -18.973 14.458 20.878 1.00 78.88 97 GLN A N 1
ATOM 707 C CA . GLN A 1 97 ? -17.650 14.988 20.565 1.00 78.88 97 GLN A CA 1
ATOM 708 C C . GLN A 1 97 ? -16.748 13.824 20.142 1.00 78.88 97 GLN A C 1
ATOM 710 O O . GLN A 1 97 ? -16.580 12.863 20.887 1.00 78.88 97 GLN A O 1
ATOM 715 N N . THR A 1 98 ? -16.169 13.907 18.949 1.00 85.56 98 THR A N 1
ATOM 716 C CA . THR A 1 98 ? -15.192 12.931 18.453 1.00 85.56 98 THR A CA 1
ATOM 717 C C . THR A 1 98 ? -13.847 13.586 18.208 1.00 85.56 98 THR A C 1
ATOM 719 O O . THR A 1 98 ? -13.782 14.763 17.846 1.00 85.56 98 THR A O 1
ATOM 722 N N . THR A 1 99 ? -12.785 12.799 18.341 1.00 87.56 99 THR A N 1
ATOM 723 C CA . THR A 1 99 ? -11.443 13.167 17.889 1.00 87.56 99 THR A CA 1
ATOM 724 C C . THR A 1 99 ? -11.095 12.302 16.691 1.00 87.56 99 THR A C 1
ATOM 726 O O . THR A 1 99 ? -11.262 11.087 16.744 1.00 87.56 99 THR A O 1
ATOM 729 N N . THR A 1 100 ? -10.605 12.923 15.621 1.00 90.12 100 THR A N 1
ATOM 730 C CA . THR A 1 100 ? -10.104 12.205 14.448 1.00 90.12 100 THR A CA 1
ATOM 731 C C . THR A 1 100 ? -8.623 12.493 14.277 1.00 90.12 100 THR A C 1
ATOM 733 O O . THR A 1 100 ? -8.215 13.654 14.303 1.00 90.12 100 THR A O 1
ATOM 736 N N . VAL A 1 101 ? -7.840 11.435 14.090 1.00 91.38 101 VAL A N 1
ATOM 737 C CA . VAL A 1 101 ? -6.450 11.501 13.638 1.00 91.38 101 VAL A CA 1
ATOM 738 C C . VAL A 1 101 ? -6.402 10.862 12.256 1.00 91.38 101 VAL A C 1
ATOM 740 O O . VAL A 1 101 ? -6.812 9.713 12.093 1.00 91.38 101 VAL A O 1
ATOM 743 N N . ASP A 1 102 ? -5.930 11.604 11.258 1.00 92.94 102 ASP A N 1
ATOM 744 C CA . ASP A 1 102 ? -5.697 11.091 9.910 1.00 92.94 102 ASP A CA 1
ATOM 745 C C . ASP A 1 102 ? -4.264 11.352 9.462 1.00 92.94 102 ASP A C 1
ATOM 747 O O . ASP A 1 102 ? -3.709 12.416 9.730 1.00 92.94 102 ASP A O 1
ATOM 751 N N . ASP A 1 103 ? -3.670 10.367 8.794 1.00 94.25 103 ASP A N 1
ATOM 752 C CA . ASP A 1 103 ? -2.330 10.480 8.225 1.00 94.25 103 ASP A CA 1
ATOM 753 C C . ASP A 1 103 ? -2.161 9.516 7.045 1.00 94.25 103 ASP A C 1
ATOM 755 O O . ASP A 1 103 ? -2.973 8.608 6.827 1.00 94.25 103 ASP A O 1
ATOM 759 N N . SER A 1 104 ? -1.118 9.737 6.248 1.00 93.31 104 SER A N 1
ATOM 760 C CA . SER A 1 104 ? -0.793 8.907 5.090 1.00 93.31 104 SER A CA 1
ATOM 761 C C . SER A 1 104 ? 0.635 8.394 5.143 1.00 93.31 104 SER A C 1
ATOM 763 O O . SER A 1 104 ? 1.562 9.120 5.483 1.00 93.31 104 SER A O 1
ATOM 765 N N . LEU A 1 105 ? 0.804 7.159 4.693 1.00 92.38 105 LEU A N 1
ATOM 766 C CA . LEU A 1 105 ? 2.087 6.527 4.449 1.00 92.38 105 LEU A CA 1
ATOM 767 C C . LEU A 1 105 ? 2.223 6.288 2.951 1.00 92.38 105 LEU A C 1
ATOM 769 O O . LEU A 1 105 ? 1.337 5.680 2.358 1.00 92.38 105 LEU A O 1
ATOM 773 N N . VAL A 1 106 ? 3.318 6.729 2.339 1.00 93.44 106 VAL A N 1
ATOM 774 C CA . VAL A 1 106 ? 3.602 6.480 0.922 1.00 93.44 106 VAL A CA 1
ATOM 775 C C . VAL A 1 106 ? 5.034 6.010 0.751 1.00 93.44 106 VAL A C 1
ATOM 777 O O . VAL A 1 106 ? 5.961 6.569 1.328 1.00 93.44 106 VAL A O 1
ATOM 780 N N . GLY A 1 107 ? 5.231 4.976 -0.057 1.00 92.12 107 GLY A N 1
ATOM 781 C CA . GLY A 1 107 ? 6.564 4.443 -0.272 1.00 92.12 107 GLY A CA 1
ATOM 782 C C . GLY A 1 107 ? 6.587 3.195 -1.131 1.00 92.12 107 GLY A C 1
ATOM 783 O O . GLY A 1 107 ? 5.619 2.840 -1.807 1.00 92.12 107 GLY A O 1
ATOM 784 N N . LEU A 1 108 ? 7.740 2.537 -1.113 1.00 93.94 108 LEU A N 1
ATOM 785 C CA . LEU A 1 108 ? 7.987 1.329 -1.885 1.00 93.94 108 LEU A CA 1
ATOM 786 C C . LEU A 1 108 ? 8.143 0.117 -0.971 1.00 93.94 108 LEU A C 1
ATOM 788 O O . LEU A 1 108 ? 9.128 0.028 -0.239 1.00 93.94 108 LEU A O 1
ATOM 792 N N . TRP A 1 109 ? 7.225 -0.841 -1.073 1.00 93.44 109 TRP A N 1
ATOM 793 C CA . TRP A 1 109 ? 7.450 -2.189 -0.557 1.00 93.44 109 TRP A CA 1
ATOM 794 C C . TRP A 1 109 ? 8.342 -2.959 -1.524 1.00 93.44 109 TRP A C 1
ATOM 796 O O . TRP A 1 109 ? 7.963 -3.221 -2.668 1.00 93.44 109 TRP A O 1
ATOM 806 N N . THR A 1 110 ? 9.535 -3.320 -1.066 1.00 91.19 110 THR A N 1
ATOM 807 C CA . THR A 1 110 ? 10.568 -3.952 -1.902 1.00 91.19 110 THR A CA 1
ATOM 808 C C . THR A 1 110 ? 10.270 -5.419 -2.218 1.00 91.19 110 THR A C 1
ATOM 810 O O . THR A 1 110 ? 10.541 -5.859 -3.335 1.00 91.19 110 THR A O 1
ATOM 813 N N . ASP A 1 111 ? 9.661 -6.140 -1.272 1.00 87.75 111 ASP A N 1
ATOM 814 C CA . ASP A 1 111 ? 9.277 -7.559 -1.361 1.00 87.75 111 ASP A CA 1
ATOM 815 C C . ASP A 1 111 ? 7.817 -7.765 -0.885 1.00 87.75 111 ASP A C 1
ATOM 817 O O . ASP A 1 111 ? 7.573 -8.244 0.230 1.00 87.75 111 ASP A O 1
ATOM 821 N N . PRO A 1 112 ? 6.816 -7.335 -1.679 1.00 90.88 112 PRO A N 1
ATOM 822 C CA . PRO A 1 112 ? 5.404 -7.439 -1.325 1.00 90.88 112 PRO A CA 1
ATOM 823 C C . PRO A 1 112 ? 4.923 -8.893 -1.446 1.00 90.88 112 PRO A C 1
ATOM 825 O O . PRO A 1 112 ? 4.561 -9.371 -2.520 1.00 90.88 112 PRO A O 1
ATOM 828 N N . LYS A 1 113 ? 4.898 -9.619 -0.324 1.00 90.50 113 LYS A N 1
ATOM 829 C CA . LYS A 1 113 ? 4.405 -11.011 -0.283 1.00 90.50 113 LYS A CA 1
ATOM 830 C C . LYS A 1 113 ? 2.890 -11.126 -0.144 1.00 90.50 113 LYS A C 1
ATOM 832 O O . LYS A 1 113 ? 2.346 -12.204 -0.358 1.00 90.50 113 LYS A O 1
ATOM 837 N N . GLY A 1 114 ? 2.217 -10.033 0.208 1.00 92.56 114 GLY A N 1
ATOM 838 C CA . GLY A 1 114 ? 0.786 -10.019 0.482 1.00 92.56 114 GLY A CA 1
ATOM 839 C C . GLY A 1 114 ? 0.438 -10.809 1.735 1.00 92.56 114 GLY A C 1
ATOM 840 O O . GLY A 1 114 ? 0.997 -10.536 2.802 1.00 92.56 114 GLY A O 1
ATOM 841 N N . LEU A 1 115 ? -0.482 -11.767 1.605 1.00 94.88 115 LEU A N 1
ATOM 842 C CA . LEU A 1 115 ? -0.906 -12.634 2.703 1.00 94.88 115 LEU A CA 1
ATOM 843 C C . LEU A 1 115 ? -0.069 -13.924 2.791 1.00 94.88 115 LEU A C 1
ATOM 845 O O . LEU A 1 115 ? 0.271 -14.536 1.779 1.00 94.88 115 LEU A O 1
ATOM 849 N N . SER A 1 116 ? 0.232 -14.366 4.011 1.00 92.31 116 SER A N 1
ATOM 850 C CA . SER A 1 116 ? 0.735 -15.707 4.313 1.00 92.31 116 SER A CA 1
ATOM 851 C C . SER A 1 116 ? -0.358 -16.771 4.161 1.00 92.31 116 SER A C 1
ATOM 853 O O . SER A 1 116 ? -1.541 -16.481 3.989 1.00 92.31 116 SER A O 1
ATOM 855 N N . SER A 1 117 ? 0.037 -18.046 4.228 1.00 88.69 117 SER A N 1
ATOM 856 C CA . SER A 1 117 ? -0.861 -19.194 4.028 1.00 88.69 117 SER A CA 1
ATOM 857 C C . SER A 1 117 ? -2.003 -19.300 5.043 1.00 88.69 117 SER A C 1
ATOM 859 O O . SER A 1 117 ? -2.992 -19.972 4.776 1.00 88.69 117 SER A O 1
ATOM 861 N N . ASP A 1 118 ? -1.865 -18.672 6.210 1.00 91.00 118 ASP A N 1
ATOM 862 C CA . ASP A 1 118 ? -2.910 -18.556 7.234 1.00 91.00 118 ASP A CA 1
ATOM 863 C C . ASP A 1 118 ? -3.848 -17.357 6.996 1.00 91.00 118 ASP A C 1
ATOM 865 O O . ASP A 1 118 ? -4.688 -17.046 7.839 1.00 91.00 118 ASP A O 1
ATOM 869 N N . GLY A 1 119 ? -3.707 -16.682 5.851 1.00 92.31 119 GLY A N 1
ATOM 870 C CA . GLY A 1 119 ? -4.521 -15.541 5.459 1.00 92.31 119 GLY A CA 1
ATOM 871 C C . GLY A 1 119 ? -4.181 -14.260 6.210 1.00 92.31 119 GLY A C 1
ATOM 872 O O . GLY A 1 119 ? -4.979 -13.335 6.160 1.00 92.31 119 GLY A O 1
ATOM 873 N N . LYS A 1 120 ? -3.055 -14.179 6.926 1.00 95.12 120 LYS A N 1
ATOM 874 C CA . LYS A 1 120 ? -2.599 -12.950 7.597 1.00 95.12 120 LYS A CA 1
ATOM 875 C C . LYS A 1 120 ? -1.637 -12.162 6.715 1.00 95.12 120 LYS A C 1
ATOM 877 O O . LYS A 1 120 ? -1.043 -12.745 5.816 1.00 95.12 120 LYS A O 1
ATOM 882 N N . PRO A 1 121 ? -1.441 -10.856 6.940 1.00 96.00 121 PRO A N 1
ATOM 883 C CA . PRO A 1 121 ? -0.348 -10.122 6.318 1.00 96.00 121 PRO A CA 1
ATOM 884 C C . PRO A 1 121 ? 0.991 -10.825 6.532 1.00 96.00 121 PRO A C 1
ATOM 886 O O . PRO A 1 121 ? 1.287 -11.309 7.626 1.00 96.00 121 PRO A O 1
ATOM 889 N N . SER A 1 122 ? 1.830 -10.842 5.498 1.00 93.94 122 SER A N 1
ATOM 890 C CA . SER A 1 122 ? 3.221 -11.268 5.648 1.00 93.94 122 SER A CA 1
ATOM 891 C C . SER A 1 122 ? 3.918 -10.458 6.747 1.00 93.94 122 SER A C 1
ATOM 893 O O . SER A 1 122 ? 3.607 -9.285 6.949 1.00 93.94 122 SER A O 1
ATOM 895 N N . THR A 1 123 ? 4.881 -11.069 7.444 1.00 92.94 123 THR A N 1
ATOM 896 C CA . THR A 1 123 ? 5.520 -10.481 8.635 1.00 92.94 123 THR A CA 1
ATOM 897 C C . THR A 1 123 ? 6.002 -9.048 8.422 1.00 92.94 123 THR A C 1
ATOM 899 O O . THR A 1 123 ? 5.746 -8.198 9.266 1.00 92.94 123 THR A O 1
ATOM 902 N N . SER A 1 124 ? 6.634 -8.756 7.284 1.00 91.00 124 SER A N 1
ATOM 903 C CA . SER A 1 124 ? 7.124 -7.406 6.998 1.00 91.00 124 SER A CA 1
ATOM 904 C C . SER A 1 124 ? 5.999 -6.407 6.745 1.00 91.00 124 SER A C 1
ATOM 906 O O . SER A 1 124 ? 6.056 -5.286 7.228 1.00 91.00 124 SER A O 1
ATOM 908 N N . MET A 1 125 ? 4.952 -6.806 6.014 1.00 93.44 125 MET A N 1
ATOM 909 C CA . MET A 1 125 ? 3.819 -5.915 5.742 1.00 93.44 125 MET A CA 1
ATOM 910 C C . MET A 1 125 ? 2.985 -5.676 7.007 1.00 93.44 125 MET A C 1
ATOM 912 O O . MET A 1 125 ? 2.491 -4.570 7.210 1.00 93.44 125 MET A O 1
ATOM 916 N N . TYR A 1 126 ? 2.877 -6.685 7.880 1.00 95.75 126 TYR A N 1
ATOM 917 C CA . TYR A 1 126 ? 2.320 -6.531 9.223 1.00 95.75 126 TYR A CA 1
ATOM 918 C C . TYR A 1 126 ? 3.137 -5.526 10.041 1.00 95.75 126 TYR A C 1
ATOM 920 O O . TYR A 1 126 ? 2.570 -4.598 10.610 1.00 95.75 126 TYR A O 1
ATOM 928 N N . HIS A 1 127 ? 4.462 -5.700 10.095 1.00 94.62 127 HIS A N 1
ATOM 929 C CA . HIS A 1 127 ? 5.340 -4.831 10.873 1.00 94.62 127 HIS A CA 1
ATOM 930 C C . HIS A 1 127 ? 5.276 -3.383 10.378 1.00 94.62 127 HIS A C 1
ATOM 932 O O . HIS A 1 127 ? 5.067 -2.483 11.186 1.00 94.62 127 HIS A O 1
ATOM 938 N N . ASP A 1 128 ? 5.344 -3.161 9.062 1.00 93.94 128 ASP A N 1
ATOM 939 C CA . ASP A 1 128 ? 5.267 -1.821 8.474 1.00 93.94 128 ASP A CA 1
ATOM 940 C C . ASP A 1 128 ? 3.924 -1.133 8.772 1.00 93.94 128 ASP A C 1
ATOM 942 O O . ASP A 1 128 ? 3.893 0.035 9.168 1.00 93.94 128 ASP A O 1
ATOM 946 N N . LEU A 1 129 ? 2.807 -1.865 8.646 1.00 95.38 129 LEU A N 1
ATOM 947 C CA . LEU A 1 129 ? 1.477 -1.345 8.972 1.00 95.38 129 LEU A CA 1
ATOM 948 C C . LEU A 1 129 ? 1.328 -1.069 10.475 1.00 95.38 129 LEU A C 1
ATOM 950 O O . LEU A 1 129 ? 0.816 -0.018 10.857 1.00 95.38 129 LEU A O 1
ATOM 954 N N . SER A 1 130 ? 1.811 -1.974 11.331 1.00 95.69 130 SER A N 1
ATOM 955 C CA . SER A 1 130 ? 1.809 -1.799 12.787 1.00 95.69 130 SER A CA 1
ATOM 956 C C . SER A 1 130 ? 2.639 -0.589 13.209 1.00 95.69 130 SER A C 1
ATOM 958 O O . SER A 1 130 ? 2.239 0.140 14.116 1.00 95.69 130 SER A O 1
ATOM 960 N N . ALA A 1 131 ? 3.790 -0.377 12.570 1.00 94.31 131 ALA A N 1
ATOM 961 C CA . ALA A 1 131 ? 4.673 0.745 12.840 1.00 94.31 131 ALA A CA 1
ATOM 962 C C . ALA A 1 131 ? 3.973 2.067 12.487 1.00 94.31 131 ALA A C 1
ATOM 964 O O . ALA A 1 131 ? 3.918 2.972 13.320 1.00 94.31 131 ALA A O 1
ATOM 965 N N . PHE A 1 132 ? 3.340 2.146 11.311 1.00 94.19 132 PHE A N 1
ATOM 966 C CA . PHE A 1 132 ? 2.562 3.317 10.896 1.00 94.19 132 PHE A CA 1
ATOM 967 C C . PHE A 1 132 ? 1.350 3.590 11.800 1.00 94.19 132 PHE A C 1
ATOM 969 O O . PHE A 1 132 ? 1.138 4.715 12.244 1.00 94.19 132 PHE A O 1
ATOM 976 N N . MET A 1 133 ? 0.583 2.561 12.166 1.00 94.19 133 MET A N 1
ATOM 977 C CA . MET A 1 133 ? -0.503 2.722 13.142 1.00 94.19 133 MET A CA 1
ATOM 978 C C . MET A 1 133 ? 0.023 3.229 14.495 1.00 94.19 133 MET A C 1
ATOM 980 O O . MET A 1 133 ? -0.608 4.075 15.133 1.00 94.19 133 MET A O 1
ATOM 984 N N . GLY A 1 134 ? 1.214 2.776 14.897 1.00 93.12 134 GLY A N 1
ATOM 985 C CA . GLY A 1 134 ? 1.911 3.242 16.091 1.00 93.12 134 GLY A CA 1
ATOM 986 C C . GLY A 1 134 ? 2.274 4.730 16.056 1.00 93.12 134 GLY A C 1
ATOM 987 O O . GLY A 1 134 ? 2.093 5.406 17.069 1.00 93.12 134 GLY A O 1
ATOM 988 N N . THR A 1 135 ? 2.716 5.282 14.916 1.00 92.44 135 THR A N 1
ATOM 989 C CA . THR A 1 135 ? 3.032 6.727 14.809 1.00 92.44 135 THR A CA 1
ATOM 990 C C . THR A 1 135 ? 1.799 7.608 14.978 1.00 92.44 135 THR A C 1
ATOM 992 O O . THR A 1 135 ? 1.909 8.742 15.441 1.00 92.44 135 THR A O 1
ATOM 995 N N . MET A 1 136 ? 0.621 7.073 14.656 1.00 91.94 136 MET A N 1
ATOM 996 C CA . MET A 1 136 ? -0.671 7.740 14.819 1.00 91.94 136 MET A CA 1
ATOM 997 C C . MET A 1 136 ? -1.312 7.511 16.201 1.00 91.94 136 MET A C 1
ATOM 999 O O . MET A 1 136 ? -2.403 8.019 16.455 1.00 91.94 136 MET A O 1
ATOM 1003 N N . ASN A 1 137 ? -0.663 6.756 17.099 1.00 91.12 137 ASN A N 1
ATOM 1004 C CA . ASN A 1 137 ? -1.233 6.287 18.371 1.00 91.12 137 ASN A CA 1
ATOM 1005 C C . ASN A 1 137 ? -2.552 5.505 18.207 1.00 91.12 137 ASN A C 1
ATOM 1007 O O . ASN A 1 137 ? -3.428 5.557 19.074 1.00 91.12 137 ASN A O 1
ATOM 1011 N N . ILE A 1 138 ? -2.707 4.776 17.099 1.00 91.56 138 ILE A N 1
ATOM 1012 C CA . ILE A 1 138 ? -3.855 3.893 16.887 1.00 91.56 138 ILE A CA 1
ATOM 1013 C C . ILE A 1 138 ? -3.603 2.576 17.642 1.00 91.56 138 ILE A C 1
ATOM 1015 O O . ILE A 1 138 ? -2.534 1.979 17.479 1.00 91.56 138 ILE A O 1
ATOM 1019 N N . PRO A 1 139 ? -4.561 2.074 18.446 1.00 90.88 139 PRO A N 1
ATOM 1020 C CA . PRO A 1 139 ? -4.426 0.779 19.105 1.00 90.88 139 PRO A CA 1
ATOM 1021 C C . PRO A 1 139 ? -4.258 -0.370 18.099 1.00 90.88 139 PRO A C 1
ATOM 1023 O O . PRO A 1 139 ? -5.133 -0.634 17.272 1.00 90.88 139 PRO A O 1
ATOM 1026 N N . VAL A 1 140 ? -3.140 -1.092 18.204 1.00 93.19 140 VAL A N 1
ATOM 1027 C CA . VAL A 1 140 ? -2.82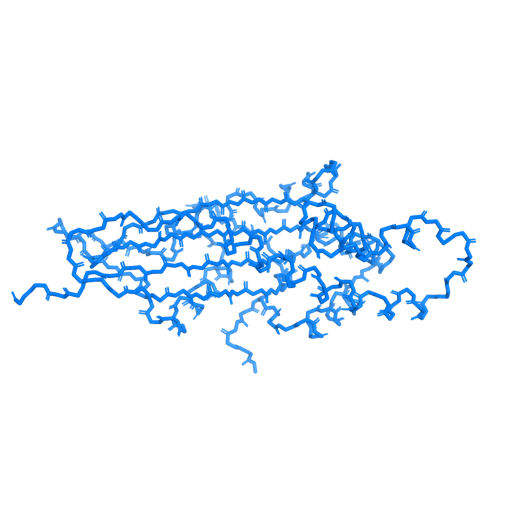6 -2.252 17.345 1.00 93.19 140 VAL A CA 1
ATOM 1028 C C . VAL A 1 140 ? -3.594 -3.517 17.735 1.00 93.19 140 VAL A C 1
ATOM 1030 O O . VAL A 1 140 ? -3.699 -4.447 16.945 1.00 93.19 140 VAL A O 1
ATOM 1033 N N . SER A 1 141 ? -4.155 -3.547 18.944 1.00 93.69 141 SER A N 1
ATOM 1034 C CA . SER A 1 141 ? -5.071 -4.591 19.399 1.00 93.69 141 SER A CA 1
ATOM 1035 C C . SER A 1 141 ? -6.039 -4.029 20.432 1.00 93.69 141 SER A C 1
ATOM 1037 O O . SER A 1 141 ? -5.722 -3.044 21.105 1.00 93.69 141 SER A O 1
ATOM 1039 N N . TRP A 1 142 ? -7.199 -4.656 20.569 1.00 92.88 142 TRP A N 1
ATOM 1040 C CA . TRP A 1 142 ? -8.200 -4.302 21.569 1.00 92.88 142 TRP A CA 1
ATOM 1041 C C . TRP A 1 142 ? -9.010 -5.531 21.979 1.00 92.88 142 TRP A C 1
ATOM 1043 O O . TRP A 1 142 ? -8.899 -6.595 21.373 1.00 92.88 142 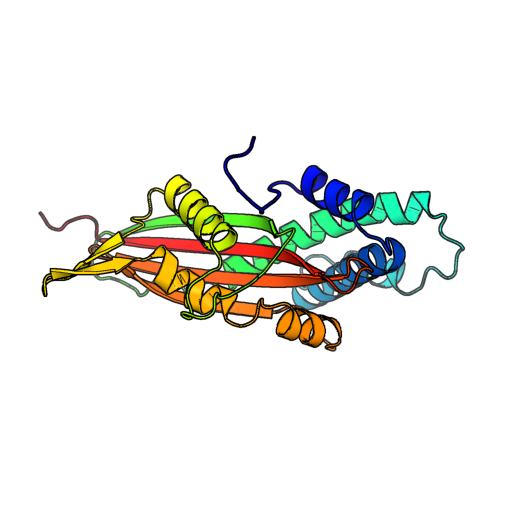TRP A O 1
ATOM 1053 N N . LYS A 1 143 ? -9.784 -5.414 23.057 1.00 93.69 143 LYS A N 1
ATOM 1054 C CA . LYS A 1 143 ? -10.597 -6.509 23.587 1.00 93.69 143 LYS A CA 1
ATOM 1055 C C . LYS A 1 143 ? -12.063 -6.103 23.564 1.00 93.69 143 LYS A C 1
ATOM 1057 O O . LYS A 1 143 ? -12.387 -5.025 24.054 1.00 93.69 143 LYS A O 1
ATOM 1062 N N . ASP A 1 144 ? -12.917 -6.945 22.995 1.00 89.81 144 ASP A N 1
ATOM 1063 C CA . ASP A 1 144 ? -14.360 -6.705 22.985 1.00 89.81 144 ASP A CA 1
ATOM 1064 C C . ASP A 1 144 ? -15.012 -7.067 24.336 1.00 89.81 144 ASP A C 1
ATOM 1066 O O . ASP A 1 144 ? -14.375 -7.622 25.241 1.00 89.81 144 ASP A O 1
ATOM 1070 N N . ASP A 1 145 ? -16.311 -6.787 24.464 1.00 89.00 145 ASP A N 1
ATOM 1071 C CA . ASP A 1 145 ? -17.092 -7.099 25.670 1.00 89.00 145 ASP A CA 1
ATOM 1072 C C . ASP A 1 145 ? -17.173 -8.610 25.962 1.00 89.00 145 ASP A C 1
ATOM 1074 O O . ASP A 1 145 ? -17.382 -9.018 27.107 1.00 89.00 145 ASP A O 1
ATOM 1078 N N . SER A 1 146 ? -16.992 -9.459 24.940 1.00 90.81 146 SER A N 1
ATOM 1079 C CA . SER A 1 146 ? -16.955 -10.923 25.082 1.00 90.81 146 SER A CA 1
ATOM 1080 C C . SER A 1 146 ? -15.605 -11.433 25.602 1.00 90.81 146 SER A C 1
ATOM 1082 O O . SER A 1 146 ? -15.471 -12.574 26.053 1.00 90.81 146 SER A O 1
ATOM 1084 N N . GLY A 1 147 ? -14.603 -10.562 25.584 1.00 90.88 147 GLY A N 1
ATOM 1085 C CA . GLY A 1 147 ? -13.238 -10.835 25.959 1.00 90.88 147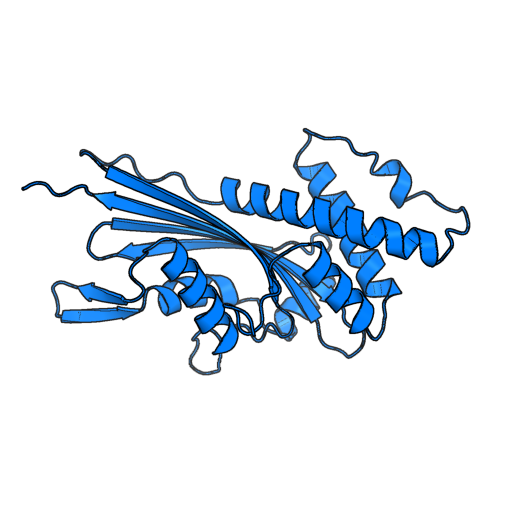 GLY A CA 1
ATOM 1086 C C . GLY A 1 147 ? -12.372 -11.423 24.845 1.00 90.88 147 GLY A C 1
ATOM 1087 O O . GLY A 1 147 ? -11.261 -11.885 25.129 1.00 90.88 147 GLY A O 1
ATOM 1088 N N . HIS A 1 148 ? -12.850 -11.391 23.606 1.00 94.00 148 HIS A N 1
ATOM 1089 C CA . HIS A 1 148 ? -12.078 -11.703 22.417 1.00 94.00 148 HIS A CA 1
ATOM 1090 C C . HIS A 1 148 ? -11.062 -10.591 22.137 1.00 94.00 148 HIS A C 1
ATOM 1092 O O . HIS A 1 148 ? -11.372 -9.408 22.257 1.00 94.00 148 HIS A O 1
ATOM 1098 N N . VAL A 1 149 ? -9.831 -10.977 21.791 1.00 94.62 149 VAL A N 1
ATOM 1099 C CA . VAL A 1 149 ? -8.775 -10.028 21.425 1.00 94.62 149 VAL A CA 1
ATOM 1100 C C . VAL A 1 149 ? -8.782 -9.858 19.915 1.00 94.62 149 VAL A C 1
ATOM 1102 O O . VAL A 1 149 ? -8.507 -10.806 19.182 1.00 94.62 149 VAL A O 1
ATOM 1105 N N . HIS A 1 150 ? -9.061 -8.637 19.488 1.00 94.94 150 HIS A N 1
ATOM 1106 C CA . HIS A 1 150 ? -8.993 -8.182 18.113 1.00 94.94 150 HIS A CA 1
ATOM 1107 C C . HIS A 1 150 ? -7.606 -7.623 17.823 1.00 94.94 150 HIS A C 1
ATOM 1109 O O . HIS A 1 150 ? -7.069 -6.822 18.592 1.00 94.94 150 HIS A O 1
ATOM 1115 N N . ASP A 1 151 ? -7.025 -8.052 16.711 1.00 95.88 151 ASP A N 1
ATOM 1116 C CA . ASP A 1 151 ? -5.757 -7.542 16.204 1.00 95.88 151 ASP A CA 1
ATOM 1117 C C . ASP A 1 151 ? -6.058 -6.624 15.022 1.00 95.88 151 ASP A C 1
ATOM 1119 O O . ASP A 1 151 ? -6.261 -7.071 13.891 1.00 95.88 151 ASP A O 1
ATOM 1123 N N . THR A 1 152 ? -6.114 -5.327 15.313 1.00 94.88 152 THR A N 1
ATOM 1124 C CA . THR A 1 152 ? -6.503 -4.289 14.359 1.00 94.88 152 THR A CA 1
ATOM 1125 C C . THR A 1 152 ? -5.584 -4.273 13.135 1.00 94.88 152 THR A C 1
ATOM 1127 O O . THR A 1 152 ? -6.035 -4.019 12.016 1.00 94.88 152 THR A O 1
ATOM 1130 N N . VAL A 1 153 ? -4.288 -4.550 13.331 1.00 96.31 153 VAL A N 1
ATOM 1131 C CA . VAL A 1 153 ? -3.295 -4.572 12.246 1.00 96.31 153 VAL A CA 1
ATOM 1132 C C . VAL A 1 153 ? -3.585 -5.738 11.307 1.00 96.31 153 VAL A C 1
ATOM 1134 O O . VAL A 1 153 ? -3.600 -5.558 10.088 1.00 96.31 153 VAL A O 1
ATOM 1137 N N . ASN A 1 154 ? -3.858 -6.922 11.861 1.00 96.62 154 ASN A N 1
ATOM 1138 C CA . ASN A 1 154 ? -4.255 -8.083 11.072 1.00 96.62 154 ASN A CA 1
ATOM 1139 C C . ASN A 1 154 ? -5.578 -7.834 10.340 1.00 96.62 154 ASN A C 1
ATOM 1141 O O . ASN A 1 154 ? -5.642 -8.074 9.139 1.00 96.62 154 ASN A O 1
ATOM 1145 N N . GLU A 1 155 ? -6.602 -7.314 11.015 1.00 96.19 155 GLU A N 1
ATOM 1146 C CA . GLU A 1 155 ? -7.921 -7.059 10.419 1.00 96.19 155 GLU A CA 1
ATOM 1147 C C . GLU A 1 155 ? -7.846 -6.092 9.223 1.00 96.19 155 GLU A C 1
ATOM 1149 O O . GLU A 1 155 ? -8.398 -6.378 8.158 1.00 96.19 155 GLU A O 1
ATOM 1154 N N . ILE A 1 156 ? -7.098 -4.988 9.343 1.00 96.19 156 ILE A N 1
ATOM 1155 C CA . ILE A 1 156 ? -6.876 -4.050 8.228 1.00 96.19 156 ILE A CA 1
ATOM 1156 C C . ILE A 1 156 ? -5.994 -4.685 7.148 1.00 96.19 156 ILE A C 1
ATOM 1158 O O . ILE A 1 156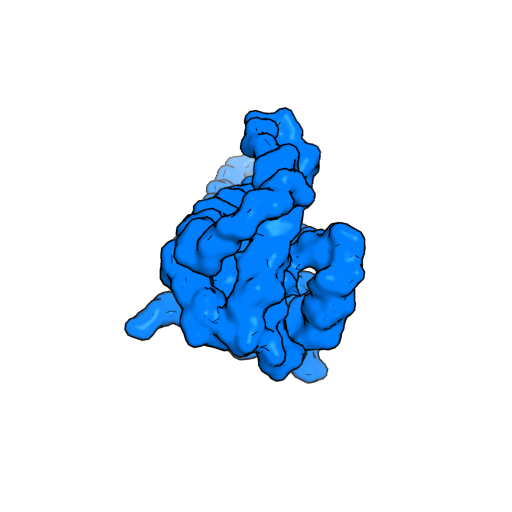 ? -6.311 -4.624 5.955 1.00 96.19 156 ILE A O 1
ATOM 1162 N N . GLY A 1 157 ? -4.881 -5.301 7.548 1.00 96.62 157 GLY A N 1
ATOM 1163 C CA . GLY A 1 157 ? -3.900 -5.851 6.621 1.00 96.62 157 GLY A CA 1
ATOM 1164 C C . GLY A 1 157 ? -4.460 -6.993 5.770 1.00 96.62 157 GLY A C 1
ATOM 1165 O O . GLY A 1 157 ? -4.118 -7.101 4.593 1.00 96.62 157 GLY A O 1
ATOM 1166 N N . GLN A 1 158 ? -5.363 -7.808 6.322 1.00 96.88 158 GLN A N 1
ATOM 1167 C CA . GLN A 1 158 ? -6.072 -8.850 5.577 1.00 96.88 158 GLN A CA 1
ATOM 1168 C C . GLN A 1 158 ? -6.842 -8.281 4.390 1.00 96.88 158 GLN A C 1
ATOM 1170 O O . GLN A 1 158 ? -6.794 -8.842 3.297 1.00 96.88 158 GLN A O 1
ATOM 1175 N N . VAL A 1 1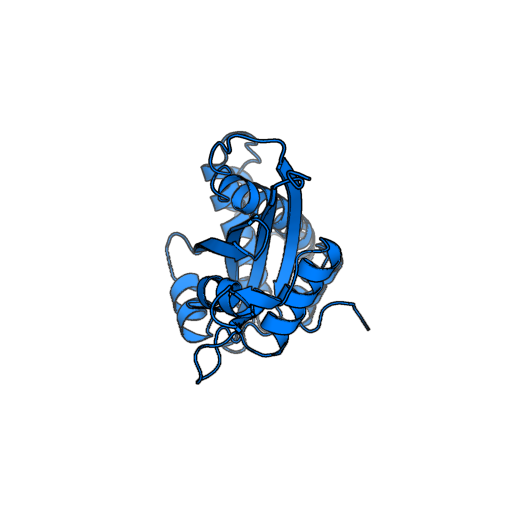59 ? -7.510 -7.142 4.583 1.00 96.62 159 VAL A N 1
ATOM 1176 C CA . VAL A 1 159 ? -8.243 -6.466 3.510 1.00 96.62 159 VAL A CA 1
ATOM 1177 C C . VAL A 1 159 ? -7.267 -5.850 2.508 1.00 96.62 159 VAL A C 1
ATOM 1179 O O . VAL A 1 159 ? -7.392 -6.067 1.304 1.00 96.62 159 VAL A O 1
ATOM 1182 N N . PHE A 1 160 ? -6.268 -5.111 2.992 1.00 96.75 160 PHE A N 1
ATOM 1183 C CA . PHE A 1 160 ? -5.331 -4.366 2.150 1.00 96.75 160 PHE A CA 1
ATOM 1184 C C . PHE A 1 160 ? -4.438 -5.228 1.266 1.00 96.75 160 PHE A C 1
ATOM 1186 O O . PHE A 1 160 ? -4.118 -4.808 0.149 1.00 96.75 160 PHE A O 1
ATOM 1193 N N . PHE A 1 161 ? -4.037 -6.401 1.750 1.00 96.38 161 PHE A N 1
ATOM 1194 C CA . PHE A 1 161 ? -3.011 -7.223 1.113 1.00 96.38 161 PHE A CA 1
ATOM 1195 C C . PHE A 1 161 ? -3.561 -8.488 0.448 1.00 96.38 161 PHE A C 1
ATOM 1197 O O . PHE A 1 161 ? -2.796 -9.279 -0.102 1.00 96.38 161 PHE A O 1
ATOM 1204 N N . ALA A 1 162 ? -4.890 -8.648 0.414 1.00 94.31 162 ALA A N 1
ATOM 1205 C CA . ALA A 1 162 ? -5.564 -9.787 -0.211 1.00 94.31 162 ALA A CA 1
ATOM 1206 C C . ALA A 1 162 ? -5.201 -10.008 -1.689 1.00 94.31 162 ALA A C 1
ATOM 1208 O O . ALA A 1 162 ? -5.299 -11.131 -2.168 1.00 94.31 162 ALA A O 1
ATOM 1209 N N . LYS A 1 163 ? -4.806 -8.946 -2.407 1.00 92.94 163 LYS A N 1
ATOM 1210 C CA . LYS A 1 163 ? -4.441 -8.981 -3.837 1.00 92.94 163 LYS A CA 1
ATOM 1211 C C . LYS A 1 163 ? -3.061 -8.386 -4.122 1.00 92.94 163 LYS A C 1
ATOM 1213 O O . LYS A 1 163 ? -2.820 -7.838 -5.192 1.00 92.94 163 LYS A O 1
ATOM 1218 N N . THR A 1 164 ? -2.160 -8.447 -3.145 1.00 92.94 164 THR A N 1
ATOM 1219 C CA . THR A 1 164 ? -0.782 -7.955 -3.302 1.00 92.94 164 THR A CA 1
ATOM 1220 C C . THR A 1 164 ? 0.236 -9.090 -3.331 1.00 92.94 164 THR A C 1
ATOM 1222 O O . THR A 1 164 ? 1.417 -8.848 -3.100 1.00 92.94 164 THR A O 1
ATOM 1225 N N . GLY A 1 165 ? -0.205 -10.331 -3.563 1.00 89.44 165 GLY A N 1
ATOM 1226 C CA . GLY A 1 165 ? 0.694 -11.461 -3.762 1.00 89.44 165 GLY A CA 1
ATOM 1227 C C . GLY A 1 165 ? 1.386 -11.399 -5.133 1.00 89.44 165 GLY A C 1
ATOM 1228 O O . GLY A 1 165 ? 0.895 -10.729 -6.044 1.00 89.44 165 GLY A O 1
ATOM 1229 N N . PRO A 1 166 ? 2.501 -12.127 -5.340 1.00 88.00 166 PRO A N 1
ATOM 1230 C CA . PRO A 1 166 ? 3.262 -12.062 -6.591 1.00 88.00 166 PRO A CA 1
ATOM 1231 C C . PRO A 1 166 ? 2.439 -12.346 -7.857 1.00 88.00 166 PRO A C 1
ATOM 1233 O O . PRO A 1 166 ? 2.659 -11.714 -8.888 1.00 88.00 166 PRO A O 1
ATOM 1236 N N . GLN A 1 167 ? 1.482 -13.279 -7.787 1.00 88.75 167 GLN A N 1
ATOM 1237 C CA . GLN A 1 167 ? 0.610 -13.607 -8.919 1.00 88.75 167 GLN A CA 1
ATOM 1238 C C . GLN A 1 167 ? -0.381 -12.477 -9.222 1.00 88.75 167 GLN A C 1
ATOM 1240 O O . GLN A 1 167 ? -0.483 -12.067 -10.377 1.00 88.75 167 GLN A O 1
ATOM 1245 N N . ASP A 1 168 ? -1.041 -11.932 -8.196 1.00 91.56 168 ASP A N 1
ATOM 1246 C CA . ASP A 1 168 ? -1.981 -10.815 -8.348 1.00 91.56 168 ASP A CA 1
ATOM 1247 C C . ASP A 1 168 ? -1.283 -9.567 -8.897 1.00 91.56 168 ASP A C 1
ATOM 1249 O O . ASP A 1 168 ? -1.794 -8.898 -9.793 1.00 91.56 168 ASP A O 1
ATOM 1253 N N . LEU A 1 169 ? -0.071 -9.275 -8.411 1.00 92.25 169 LEU A N 1
ATOM 1254 C CA . LEU A 1 169 ? 0.730 -8.152 -8.898 1.00 92.25 169 LEU A CA 1
ATOM 1255 C C . LEU A 1 169 ? 1.166 -8.352 -10.354 1.00 92.25 169 LEU A C 1
ATOM 1257 O O . LEU A 1 169 ? 1.128 -7.410 -11.149 1.00 92.25 169 LEU A O 1
ATOM 1261 N N . ALA A 1 170 ? 1.531 -9.578 -10.737 1.00 89.88 170 ALA A N 1
ATOM 1262 C CA . ALA A 1 170 ? 1.855 -9.892 -12.124 1.00 89.88 170 ALA A CA 1
ATOM 1263 C C . ALA A 1 170 ? 0.636 -9.737 -13.050 1.00 89.88 170 ALA A C 1
ATOM 1265 O O . ALA A 1 170 ? 0.791 -9.280 -14.184 1.00 89.88 170 ALA A O 1
ATOM 1266 N N . GLU A 1 171 ? -0.567 -10.082 -12.586 1.00 91.56 171 GLU A N 1
ATOM 1267 C CA . GLU A 1 171 ? -1.814 -9.856 -13.323 1.00 91.56 171 GLU A CA 1
ATOM 1268 C C . GLU A 1 171 ? -2.138 -8.360 -13.433 1.00 91.56 171 GLU A C 1
ATOM 1270 O O . GLU A 1 171 ? -2.333 -7.851 -14.539 1.00 91.56 171 GLU A O 1
ATOM 1275 N N . LEU A 1 172 ? -2.089 -7.631 -12.314 1.00 92.81 172 LEU A N 1
ATOM 1276 C CA . LEU A 1 172 ? -2.355 -6.194 -12.257 1.00 92.81 172 LEU A CA 1
ATOM 1277 C C . LEU A 1 172 ? -1.425 -5.404 -13.188 1.00 92.81 172 LEU A C 1
ATOM 1279 O O . LEU A 1 172 ? -1.892 -4.517 -13.902 1.00 92.81 172 LEU A O 1
ATOM 1283 N N . SER A 1 173 ? -0.138 -5.770 -13.260 1.00 89.12 173 SER A N 1
ATOM 1284 C CA . SER A 1 173 ? 0.853 -5.104 -14.124 1.00 89.12 173 SER A CA 1
ATOM 1285 C C . SER A 1 173 ? 0.505 -5.139 -15.620 1.00 89.12 173 SER A C 1
ATOM 1287 O O . SER A 1 173 ? 0.925 -4.265 -16.378 1.00 89.12 173 SER A O 1
ATOM 1289 N N . LYS A 1 174 ? -0.284 -6.133 -16.046 1.00 88.69 174 LYS A N 1
ATOM 1290 C CA . LYS A 1 174 ? -0.692 -6.339 -17.444 1.00 88.69 174 LYS A CA 1
ATOM 1291 C C . LYS A 1 174 ? -2.029 -5.681 -17.776 1.00 88.69 174 LYS A C 1
ATOM 1293 O O . LYS A 1 174 ? -2.418 -5.671 -18.941 1.00 88.69 174 LYS A O 1
ATOM 1298 N N . SER A 1 175 ? -2.741 -5.168 -16.775 1.00 88.44 175 SER A N 1
ATOM 1299 C CA . SER A 1 175 ? -4.049 -4.552 -16.971 1.00 88.44 175 SER A CA 1
ATOM 1300 C C . SER A 1 175 ? -3.951 -3.177 -17.649 1.00 88.44 175 SER A C 1
ATOM 1302 O O . SER A 1 175 ? -2.911 -2.505 -17.637 1.00 88.44 175 SER A O 1
ATOM 1304 N N . GLU A 1 176 ? -5.058 -2.744 -18.257 1.00 84.88 176 GLU A N 1
ATOM 1305 C CA . GLU A 1 176 ? -5.158 -1.409 -18.857 1.00 84.88 176 GLU A CA 1
ATOM 1306 C C . GLU A 1 176 ? -4.986 -0.315 -17.795 1.00 84.88 176 GLU A C 1
ATOM 1308 O O . GLU A 1 176 ? -4.206 0.619 -18.007 1.00 84.88 176 GLU A O 1
ATOM 1313 N N . ASN A 1 177 ? -5.624 -0.501 -16.631 1.00 87.62 177 ASN A N 1
ATOM 1314 C CA . ASN A 1 177 ? -5.460 0.323 -15.437 1.00 87.62 177 ASN A CA 1
ATOM 1315 C C . ASN A 1 177 ? -4.742 -0.460 -14.315 1.00 87.62 177 ASN A C 1
ATOM 1317 O O . ASN A 1 177 ? -5.404 -1.082 -13.484 1.00 87.62 177 ASN A O 1
ATOM 1321 N N . PRO A 1 178 ? -3.399 -0.422 -14.268 1.00 92.31 178 PRO A N 1
ATOM 1322 C CA . PRO A 1 178 ? -2.585 -1.158 -13.294 1.00 92.31 178 PRO A CA 1
ATOM 1323 C C . PRO A 1 178 ? -2.580 -0.548 -11.881 1.00 92.31 178 PRO A C 1
ATOM 1325 O O . PRO A 1 178 ? -1.681 -0.846 -11.097 1.00 92.31 178 PRO A O 1
ATOM 1328 N N . ILE A 1 179 ? -3.550 0.308 -11.550 1.00 94.56 179 ILE A N 1
ATOM 1329 C CA . ILE A 1 179 ? -3.689 0.939 -10.236 1.00 94.56 179 ILE A CA 1
ATOM 1330 C C . ILE A 1 179 ? -4.828 0.251 -9.488 1.00 94.56 179 ILE A C 1
ATOM 1332 O O . ILE A 1 179 ? -5.982 0.272 -9.918 1.00 94.56 179 ILE A O 1
ATOM 1336 N N . ALA A 1 180 ? -4.512 -0.342 -8.343 1.00 95.50 180 ALA A N 1
ATOM 1337 C CA . ALA A 1 180 ? -5.499 -0.917 -7.445 1.00 95.50 180 ALA A CA 1
ATOM 1338 C C . ALA A 1 180 ? -5.852 0.067 -6.330 1.00 95.50 180 ALA A C 1
ATOM 1340 O O . ALA A 1 180 ? -5.002 0.808 -5.837 1.00 95.50 180 ALA A O 1
ATOM 1341 N N . LYS A 1 181 ? -7.116 0.028 -5.908 1.00 95.56 181 LYS A N 1
ATOM 1342 C CA . LYS A 1 181 ? -7.641 0.784 -4.772 1.00 95.56 181 LYS A CA 1
ATOM 1343 C C . LYS A 1 181 ? -8.474 -0.141 -3.897 1.00 95.56 181 LYS A C 1
ATOM 1345 O O . LYS A 1 181 ? -9.420 -0.766 -4.377 1.00 95.56 181 LYS A O 1
ATOM 1350 N N . VAL A 1 182 ? -8.127 -0.213 -2.618 1.00 96.12 182 VAL A N 1
ATOM 1351 C CA . VAL A 1 182 ? -8.763 -1.094 -1.638 1.00 96.12 182 VAL A CA 1
ATOM 1352 C C . VAL A 1 182 ? -9.134 -0.283 -0.407 1.00 96.12 182 VAL A C 1
ATOM 1354 O O . VAL A 1 182 ? -8.276 0.321 0.227 1.00 96.12 182 VAL A O 1
ATOM 1357 N N . ASN A 1 183 ? -10.414 -0.300 -0.050 1.00 95.00 183 ASN A N 1
ATOM 1358 C CA . ASN A 1 183 ? -10.910 0.363 1.148 1.00 95.00 183 ASN A CA 1
ATOM 1359 C C . ASN A 1 183 ? -11.124 -0.669 2.257 1.00 95.00 183 ASN A C 1
ATOM 1361 O O . ASN A 1 183 ? -11.660 -1.745 1.993 1.00 95.00 183 ASN A O 1
ATOM 1365 N N . ALA A 1 184 ? -10.765 -0.315 3.486 1.00 94.31 184 ALA A N 1
ATOM 1366 C CA . ALA A 1 184 ? -11.014 -1.119 4.674 1.00 94.31 184 ALA A CA 1
ATOM 1367 C C . ALA A 1 184 ? -11.712 -0.285 5.754 1.00 94.31 184 ALA A C 1
ATOM 1369 O O . ALA A 1 184 ? -11.603 0.944 5.799 1.00 94.31 184 ALA A O 1
ATOM 1370 N N . GLU A 1 185 ? -12.465 -0.976 6.600 1.00 93.12 185 GLU A N 1
ATOM 1371 C CA . GLU A 1 185 ? -13.190 -0.398 7.721 1.00 93.12 185 GLU A CA 1
ATOM 1372 C C . GLU A 1 185 ? -13.148 -1.396 8.871 1.00 93.12 185 GLU A C 1
ATOM 1374 O O . GLU A 1 185 ? -13.531 -2.552 8.689 1.00 93.12 185 GLU A O 1
ATOM 1379 N N . VAL A 1 186 ? -12.633 -0.964 10.019 1.00 91.62 186 VAL A N 1
ATOM 1380 C CA . VAL A 1 186 ? -12.428 -1.819 11.192 1.00 91.62 186 VAL A CA 1
ATOM 1381 C C . VAL A 1 186 ? -12.883 -1.070 12.437 1.00 91.62 186 VAL A C 1
ATOM 1383 O O . VAL A 1 186 ? -12.543 0.099 12.626 1.00 91.62 186 VAL A O 1
ATOM 1386 N N . SER A 1 187 ? -13.675 -1.728 13.279 1.00 88.81 187 SER A N 1
ATOM 1387 C CA . SER A 1 187 ? -14.074 -1.189 14.581 1.00 88.81 187 SER A CA 1
ATOM 1388 C C . SER A 1 187 ? -12.929 -1.305 15.584 1.00 88.81 187 SER A C 1
ATOM 1390 O O . SER A 1 187 ? -12.148 -2.251 15.542 1.00 88.81 187 SER A O 1
ATOM 1392 N N . THR A 1 188 ? -12.847 -0.353 16.507 1.00 88.19 188 THR A N 1
ATOM 1393 C CA . THR A 1 188 ? -11.961 -0.421 17.673 1.00 88.19 188 THR A CA 1
ATOM 1394 C C . THR A 1 188 ? -12.788 -0.314 18.949 1.00 88.19 188 THR A C 1
ATOM 1396 O O . THR A 1 188 ? -13.985 -0.029 18.897 1.00 88.19 188 THR A O 1
ATOM 1399 N N . GLN A 1 189 ? -12.149 -0.506 20.104 1.00 85.19 189 GLN A N 1
ATOM 1400 C CA . GLN A 1 189 ? -12.811 -0.368 21.404 1.00 85.19 189 GLN A CA 1
ATOM 1401 C C . GLN A 1 189 ? -13.531 0.981 21.574 1.00 85.19 189 GLN A C 1
ATOM 1403 O O . GLN A 1 189 ? -14.647 1.021 22.082 1.00 85.19 189 GLN A O 1
ATOM 1408 N N . ASP A 1 190 ? -12.914 2.071 21.111 1.00 83.75 190 ASP A N 1
ATOM 1409 C CA . ASP A 1 190 ? -13.390 3.438 21.361 1.00 83.75 190 ASP A CA 1
ATOM 1410 C C . ASP A 1 190 ? -13.894 4.148 20.093 1.00 83.75 190 ASP A C 1
ATOM 1412 O O . ASP A 1 190 ? -14.196 5.349 20.118 1.00 83.75 190 ASP A O 1
ATOM 1416 N N . GLY A 1 191 ? -13.963 3.442 18.960 1.00 88.19 191 GLY A N 1
ATOM 1417 C CA . GLY A 1 191 ? -14.195 4.086 17.676 1.00 88.19 191 GLY A CA 1
ATOM 1418 C C . GLY A 1 191 ? -14.090 3.175 16.459 1.00 88.19 191 GLY A C 1
ATOM 1419 O O . GLY A 1 191 ? -14.486 2.011 16.475 1.00 88.19 191 GLY A O 1
ATOM 1420 N N . TYR A 1 192 ? -13.609 3.744 15.359 1.00 90.69 192 TYR A N 1
ATOM 1421 C CA . TYR A 1 192 ? -13.480 3.051 14.083 1.00 90.69 192 TYR A CA 1
ATOM 1422 C C . TYR A 1 192 ? -12.338 3.630 13.254 1.00 90.69 192 TYR A C 1
ATOM 1424 O O . TYR A 1 192 ? -11.964 4.800 13.378 1.00 90.69 192 TYR A O 1
ATOM 1432 N N . ILE A 1 193 ? -11.801 2.789 12.380 1.00 93.19 193 ILE A N 1
ATOM 1433 C CA . ILE A 1 193 ? -10.775 3.135 11.409 1.00 93.19 193 ILE A CA 1
ATOM 1434 C C . ILE A 1 193 ? -11.390 3.004 10.022 1.00 93.19 193 ILE A C 1
ATOM 1436 O O . ILE A 1 193 ? -11.874 1.933 9.654 1.00 93.19 193 ILE A O 1
ATOM 1440 N N . HIS A 1 194 ? -11.324 4.078 9.239 1.00 94.81 194 HIS A N 1
ATOM 1441 C CA . HIS A 1 194 ? -11.514 4.018 7.795 1.00 94.81 194 HIS A CA 1
ATOM 1442 C C . HIS A 1 194 ? -10.167 4.157 7.107 1.00 94.81 194 HIS A C 1
ATOM 1444 O O . HIS A 1 194 ? -9.346 5.003 7.460 1.00 94.81 194 HIS A O 1
ATOM 1450 N N . ALA A 1 195 ? -9.948 3.319 6.108 1.00 95.94 195 ALA A N 1
ATOM 1451 C CA . ALA A 1 195 ? -8.632 3.129 5.543 1.00 95.94 195 ALA A CA 1
ATOM 1452 C C . ALA A 1 195 ? -8.727 2.924 4.028 1.00 95.94 195 ALA A C 1
ATOM 1454 O O . ALA A 1 195 ? -9.690 2.336 3.529 1.00 95.94 195 ALA A O 1
ATOM 1455 N N . CYS A 1 196 ? -7.738 3.415 3.288 1.00 97.25 196 CYS A N 1
ATOM 1456 C CA . CYS A 1 196 ? -7.635 3.234 1.843 1.00 97.25 196 CYS A CA 1
ATOM 1457 C C . CYS A 1 196 ? -6.185 2.940 1.468 1.00 97.25 196 CYS A C 1
ATOM 1459 O O . CYS A 1 196 ? -5.287 3.691 1.841 1.00 97.25 196 CYS A O 1
ATOM 1461 N N . HIS A 1 197 ? -5.976 1.863 0.719 1.00 97.31 197 HIS A N 1
ATOM 1462 C CA . HIS A 1 197 ? -4.696 1.442 0.170 1.00 97.31 197 HIS A CA 1
ATOM 1463 C C . HIS A 1 197 ? -4.757 1.558 -1.355 1.00 97.31 197 HIS A C 1
ATOM 1465 O O . HIS A 1 197 ? -5.606 0.932 -1.996 1.00 97.31 197 HIS A O 1
ATOM 1471 N N . VAL A 1 198 ? -3.873 2.369 -1.933 1.00 97.00 198 VAL A N 1
ATOM 1472 C CA . VAL A 1 198 ? -3.759 2.576 -3.380 1.00 97.00 198 VAL A CA 1
ATOM 1473 C C . VAL A 1 198 ? -2.356 2.196 -3.813 1.00 97.00 198 VAL A C 1
ATOM 1475 O O . VAL A 1 198 ? -1.387 2.673 -3.231 1.00 97.00 198 VAL A O 1
ATOM 1478 N N . TYR A 1 199 ? -2.233 1.344 -4.824 1.00 96.75 199 TYR A N 1
ATOM 1479 C CA . TYR A 1 199 ? -0.935 0.808 -5.218 1.00 96.75 199 TYR A CA 1
ATOM 1480 C C . TYR A 1 199 ? -0.872 0.399 -6.684 1.00 96.75 199 TYR A C 1
ATOM 1482 O O . TYR A 1 199 ? -1.892 0.156 -7.329 1.00 96.75 199 TYR A O 1
ATOM 1490 N N . TYR A 1 200 ? 0.353 0.257 -7.183 1.00 96.75 200 TYR A N 1
ATOM 1491 C CA . TYR A 1 200 ? 0.644 -0.403 -8.451 1.00 96.75 200 TYR A CA 1
ATOM 1492 C C . TYR A 1 200 ? 1.990 -1.150 -8.384 1.00 96.75 200 TYR A C 1
ATOM 1494 O O . TYR A 1 200 ? 2.891 -0.756 -7.631 1.00 96.75 200 TYR A O 1
ATOM 1502 N N . PRO A 1 201 ? 2.151 -2.239 -9.154 1.00 96.19 201 PRO A N 1
ATOM 1503 C CA . PRO A 1 201 ? 3.395 -2.995 -9.198 1.00 96.19 201 PRO A CA 1
ATOM 1504 C C . PRO A 1 201 ? 4.435 -2.309 -10.092 1.00 96.19 201 PRO A C 1
ATOM 1506 O O . PRO A 1 201 ? 4.121 -1.847 -11.189 1.00 96.19 201 PRO A O 1
ATOM 1509 N N . ILE A 1 202 ? 5.693 -2.305 -9.653 1.00 93.94 202 ILE A N 1
ATOM 1510 C CA . ILE A 1 202 ? 6.860 -1.943 -10.461 1.00 93.94 202 ILE A CA 1
ATOM 1511 C C . ILE A 1 202 ? 7.616 -3.233 -10.803 1.00 93.94 202 ILE A C 1
ATOM 1513 O O . ILE A 1 202 ? 8.100 -3.904 -9.885 1.00 93.94 202 ILE A O 1
ATOM 1517 N N . PRO A 1 203 ? 7.736 -3.603 -12.091 1.00 90.00 203 PRO A N 1
ATOM 1518 C CA . PRO A 1 203 ? 8.459 -4.803 -12.488 1.00 90.00 203 PRO A CA 1
ATOM 1519 C C . PRO A 1 203 ? 9.960 -4.636 -12.231 1.00 90.00 203 PRO A C 1
ATOM 1521 O O . PRO A 1 203 ? 10.559 -3.644 -12.639 1.00 90.00 203 PRO A O 1
ATOM 1524 N N . MET A 1 204 ? 10.580 -5.642 -11.609 1.00 88.81 204 MET A N 1
ATOM 1525 C CA . MET A 1 204 ? 12.009 -5.613 -11.261 1.00 88.81 204 MET A CA 1
ATOM 1526 C C . MET A 1 204 ? 12.890 -6.391 -12.250 1.00 88.81 204 MET A C 1
ATOM 1528 O O . MET A 1 204 ? 14.092 -6.522 -12.038 1.00 88.81 204 MET A O 1
ATOM 1532 N N . GLY A 1 205 ? 12.318 -6.939 -13.327 1.00 78.62 205 GLY A N 1
ATOM 1533 C CA . GLY A 1 205 ? 13.046 -7.665 -14.383 1.00 78.62 205 GLY A CA 1
ATOM 1534 C C . GLY A 1 205 ? 13.510 -9.083 -14.014 1.00 78.62 205 GLY A C 1
ATOM 1535 O O . GLY A 1 205 ? 13.911 -9.844 -14.886 1.00 78.62 205 GLY A O 1
ATOM 1536 N N . ASN A 1 206 ? 13.405 -9.482 -12.745 1.00 78.81 206 ASN A N 1
ATOM 1537 C CA . ASN A 1 206 ? 13.789 -10.805 -12.233 1.00 78.81 206 ASN A CA 1
ATOM 1538 C C . ASN A 1 206 ? 12.585 -11.735 -11.973 1.00 78.81 206 ASN A C 1
ATOM 1540 O O . ASN A 1 206 ? 12.697 -12.704 -11.227 1.00 78.81 206 ASN A O 1
ATOM 1544 N N . GLY A 1 207 ? 11.424 -11.421 -12.553 1.00 76.00 207 GLY A N 1
ATOM 1545 C CA . GLY A 1 207 ? 10.164 -12.126 -12.293 1.00 76.00 207 GLY A CA 1
ATOM 1546 C C . GLY A 1 207 ? 9.434 -11.675 -11.024 1.00 76.00 207 GLY A C 1
ATOM 1547 O O . GLY A 1 207 ? 8.291 -12.080 -10.828 1.00 76.00 207 GLY A O 1
ATOM 1548 N N . ASN A 1 208 ? 10.038 -10.802 -10.211 1.00 84.06 208 ASN A N 1
ATOM 1549 C CA . ASN A 1 208 ? 9.392 -10.173 -9.062 1.00 84.06 208 ASN A CA 1
ATOM 1550 C C . ASN A 1 208 ? 8.944 -8.742 -9.385 1.00 84.06 208 ASN A C 1
ATOM 1552 O O . ASN A 1 208 ? 9.374 -8.124 -10.366 1.00 84.06 208 ASN A O 1
ATOM 1556 N N . SER A 1 209 ? 8.075 -8.215 -8.528 1.00 91.19 209 SER A N 1
ATOM 1557 C CA . SER A 1 209 ? 7.648 -6.817 -8.547 1.00 91.19 209 SER A CA 1
ATOM 1558 C C . SER A 1 209 ? 7.836 -6.205 -7.170 1.00 91.19 209 SER A C 1
ATOM 1560 O O . SER A 1 209 ? 7.608 -6.874 -6.164 1.00 91.19 209 SER A O 1
ATOM 1562 N N . SER A 1 210 ? 8.199 -4.930 -7.135 1.00 93.44 210 SER A N 1
ATOM 1563 C CA . SER A 1 210 ? 8.030 -4.102 -5.942 1.00 93.44 210 SER A CA 1
ATOM 1564 C C . SER A 1 210 ? 6.684 -3.384 -6.014 1.00 93.44 210 SER A C 1
ATOM 1566 O O . SER A 1 210 ? 6.064 -3.313 -7.075 1.00 93.44 210 SER A O 1
ATOM 1568 N N . LEU A 1 211 ? 6.203 -2.869 -4.889 1.00 94.75 211 LEU A N 1
ATOM 1569 C CA . LEU A 1 211 ? 4.887 -2.248 -4.785 1.00 94.75 211 LEU A CA 1
ATOM 1570 C C . LEU A 1 211 ? 5.048 -0.785 -4.384 1.00 94.75 211 LEU A C 1
ATOM 1572 O O . LEU A 1 211 ? 5.385 -0.495 -3.237 1.00 94.75 211 LEU A O 1
ATOM 1576 N N . HIS A 1 212 ? 4.812 0.135 -5.321 1.00 95.56 212 HIS A N 1
ATOM 1577 C CA . HIS A 1 212 ? 4.709 1.553 -4.986 1.00 95.56 212 HIS A CA 1
ATOM 1578 C C . HIS A 1 212 ? 3.279 1.821 -4.529 1.00 95.56 212 HIS A C 1
ATOM 1580 O O . HIS A 1 212 ? 2.318 1.540 -5.251 1.00 95.56 212 HIS A O 1
ATOM 1586 N N . SER A 1 213 ? 3.147 2.292 -3.296 1.00 95.50 213 SER A N 1
ATOM 1587 C CA . SER A 1 213 ? 1.879 2.300 -2.591 1.00 95.50 213 SER A CA 1
ATOM 1588 C C . SER A 1 213 ? 1.727 3.521 -1.695 1.00 95.50 213 SER A C 1
ATOM 1590 O O . SER A 1 213 ? 2.711 4.020 -1.149 1.00 95.50 213 SER A O 1
ATOM 1592 N N . ALA A 1 214 ? 0.480 3.959 -1.528 1.00 95.81 214 ALA A N 1
ATOM 1593 C CA . ALA A 1 214 ? 0.054 4.836 -0.455 1.00 95.81 214 ALA A CA 1
ATOM 1594 C C . ALA A 1 214 ? -1.084 4.205 0.361 1.00 95.81 214 ALA A C 1
ATOM 1596 O O . ALA A 1 214 ? -2.046 3.663 -0.189 1.00 95.81 214 ALA A O 1
ATOM 1597 N N . ILE A 1 215 ? -1.004 4.338 1.681 1.00 96.56 215 ILE A N 1
ATOM 1598 C CA . ILE A 1 215 ? -2.067 4.027 2.634 1.00 96.56 215 ILE A CA 1
ATOM 15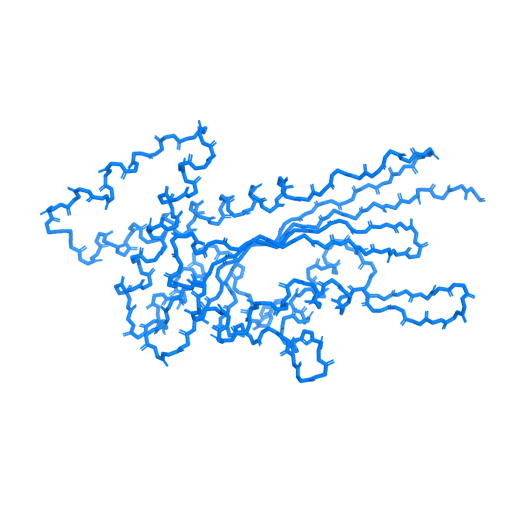99 C C . ILE A 1 215 ? -2.488 5.328 3.312 1.00 96.56 215 ILE A C 1
ATOM 1601 O O . ILE A 1 215 ? -1.646 6.044 3.840 1.00 96.56 215 ILE A O 1
ATOM 1605 N N . HIS A 1 216 ? -3.788 5.612 3.346 1.00 96.56 216 HIS A N 1
ATOM 1606 C CA . HIS A 1 216 ? -4.359 6.639 4.215 1.00 96.56 216 HIS A CA 1
ATOM 1607 C C . HIS A 1 216 ? -5.196 5.971 5.303 1.00 96.56 216 HIS A C 1
ATOM 1609 O O . HIS A 1 216 ? -6.040 5.121 4.997 1.00 96.56 216 HIS A O 1
ATOM 1615 N N . LEU A 1 217 ? -4.967 6.362 6.556 1.00 95.62 217 LEU A N 1
ATOM 1616 C CA . LEU A 1 217 ? -5.753 5.938 7.711 1.00 95.62 217 LEU A CA 1
ATOM 1617 C C . LEU A 1 217 ? -6.451 7.153 8.311 1.00 95.62 217 LEU A C 1
ATOM 1619 O O . LEU A 1 217 ? -5.835 8.195 8.506 1.00 95.62 217 LEU A O 1
ATOM 1623 N N . SER A 1 218 ? -7.728 6.994 8.641 1.00 94.69 218 SER A N 1
ATOM 1624 C CA . SER A 1 218 ? -8.498 7.936 9.444 1.00 94.69 218 SER A CA 1
ATOM 1625 C C . SER A 1 218 ? -9.072 7.181 10.632 1.00 94.69 218 SER A C 1
ATOM 1627 O O . SER A 1 218 ? -9.906 6.287 10.471 1.00 94.69 218 SER A O 1
ATOM 1629 N N . TYR A 1 219 ? -8.580 7.512 11.821 1.00 93.38 219 TYR A N 1
ATOM 1630 C CA . TYR A 1 219 ? -9.015 6.928 13.078 1.00 93.38 219 TYR A CA 1
ATOM 1631 C C . TYR A 1 219 ? -9.869 7.932 13.838 1.00 93.38 219 TYR A C 1
ATOM 1633 O O . TYR A 1 219 ? -9.387 9.003 14.211 1.00 93.38 219 TYR A O 1
ATOM 1641 N N . THR A 1 220 ? -11.128 7.581 14.080 1.00 91.38 220 THR A N 1
ATOM 1642 C CA . THR A 1 220 ? -12.061 8.415 14.834 1.00 91.38 220 THR A CA 1
ATOM 1643 C C . THR A 1 220 ? -12.421 7.728 16.139 1.00 91.38 220 THR A C 1
ATOM 1645 O O . THR A 1 220 ? -12.919 6.604 16.130 1.00 91.38 220 THR A O 1
ATOM 1648 N N . THR A 1 221 ? -12.215 8.427 17.254 1.00 90.00 221 THR A N 1
ATOM 1649 C CA . THR A 1 221 ? -12.622 7.998 18.594 1.00 90.00 221 THR A CA 1
ATOM 1650 C C . THR A 1 221 ? -13.730 8.876 19.139 1.00 90.00 221 THR A C 1
ATOM 1652 O O . THR A 1 221 ? -13.804 10.080 18.865 1.00 90.00 221 THR A O 1
ATOM 1655 N N . ASN A 1 222 ? -14.587 8.279 19.960 1.00 82.56 222 ASN A N 1
ATOM 1656 C CA . ASN A 1 222 ? -15.502 9.042 20.794 1.00 82.56 222 ASN A CA 1
ATOM 1657 C C . ASN A 1 222 ? -14.700 9.661 21.947 1.00 82.56 222 ASN A C 1
ATOM 1659 O O . ASN A 1 222 ? -14.028 8.950 22.693 1.00 82.56 222 ASN A O 1
ATOM 1663 N N . VAL A 1 223 ? -14.749 10.987 22.105 1.00 68.19 223 VAL A N 1
ATOM 1664 C CA . VAL A 1 223 ? -14.228 11.626 23.321 1.00 68.19 223 VAL A CA 1
ATOM 1665 C C . VAL A 1 223 ? -15.185 11.233 24.434 1.00 68.19 223 VAL A C 1
ATOM 1667 O O . VAL A 1 223 ? -16.378 11.508 24.317 1.00 68.19 223 VAL A O 1
ATOM 1670 N N . GLY A 1 224 ? -14.677 10.538 25.454 1.00 52.62 224 GLY A N 1
ATOM 1671 C CA . GLY A 1 224 ? -15.491 9.930 26.502 1.00 52.62 224 GLY A CA 1
ATOM 1672 C C . GLY A 1 224 ? -16.647 10.824 26.956 1.00 52.62 224 GLY A C 1
ATOM 1673 O O . GLY A 1 224 ? -16.440 11.958 27.391 1.00 52.62 224 GLY A O 1
ATOM 1674 N N . ALA A 1 225 ? -17.870 10.293 26.871 1.00 34.31 225 ALA A N 1
ATOM 1675 C CA . ALA A 1 225 ? -18.853 10.624 27.888 1.00 34.31 225 ALA A CA 1
ATOM 1676 C C . ALA A 1 225 ? -18.258 10.156 29.235 1.00 34.31 225 ALA A C 1
ATOM 1678 O O . ALA A 1 225 ? -17.633 9.093 29.254 1.00 34.31 225 ALA A O 1
ATOM 1679 N N . PRO A 1 226 ? -18.358 10.980 30.290 1.00 36.66 226 PRO A N 1
ATOM 1680 C CA . PRO A 1 226 ? -17.653 10.795 31.560 1.00 36.66 226 PRO A CA 1
ATOM 1681 C C . PRO A 1 226 ? -17.871 9.427 32.211 1.00 36.66 226 PRO A C 1
ATOM 1683 O O . PRO A 1 226 ? -18.975 8.859 32.045 1.00 36.66 226 PRO A O 1
#

Sequence (226 aa):
MGFFDNLWDGVKSAGGWVLDHSGDIASAVGTVGKIAGLLTLDNSTHAFAADTTLNSQEIETDSQKLAKYHQNFASVSDQLTVTAKSGVKAPPKTTGQTTTVDDSLVGLWTDPKGLSSDGKPSTSMYHDLSAFMGTMNIPVSWKDDSGHVHDTVNEIGQVFFAKTGPQDLAELSKSENPIAKVNAEVSTQDGYIHACHVYYPIPMGNGNSSLHSAIHLSYTTNVGAP

Foldseek 3Di:
DDLADQWDFDLVRQLVVLCVQFPDNVLLLVLLLVLLLVLCVVPVPDCPPNVVSVPCPDPQDVVNSSVVSSVSSVSNQVSQQVVFVVLFDDFPDDDADKDKFKDKTWGKRPAQQQADPVLFGDPRQLSRQVSVCVVRVHDQWAADPVRDIGGNSRQQSSQQRVQRHLVSLVVLSPDPHSKDKTWDKDAHPFFIKTKIKIWGWRHRNPSGTMIGIMMMIMTMGHPDPD

Secondary structure (DSSP, 8-state):
--S-SSEEESHHHHHHHHHHH-S-HHHHHHHHHHHHHHHHHHH-S----THHHH---S---HHHHHHHHHHHHHHHHHHHHHHHHHHSPPPP--SS-EEEEEEEEEEEESS---B-TTSSBPHHHHHHHHHHHHHTT--SEEE-TT-PEEEHHHHHHHHHHTT-SHHHHHHHHTSSS--EEEEEEEEETTEEEEEEEEEEEEE-SSS-EEEEEEEEEEEEEE----

Radius of gyration: 18.83 Å; chains: 1; bounding box: 44×39×62 Å

pLDDT: mean 83.43, std 15.92, range [34.31, 97.31]

Organism: Fusarium mangiferae (NCBI:txid192010)